Protein AF-A0A955YDB9-F1 (afdb_monomer)

Radius of gyration: 18.72 Å; Cα contacts (8 Å, |Δi|>4): 387; chains: 1; bounding box: 47×46×45 Å

Solvent-accessible surface area (backbone atoms only — not comparable to full-atom values): 14576 Å² total; per-residue (Å²): 133,86,52,38,65,58,53,51,50,56,50,63,72,57,73,73,78,69,75,89,49,92,69,48,82,77,54,71,43,53,6,56,55,36,50,51,51,44,45,51,27,44,73,73,69,41,40,53,44,56,59,81,74,64,80,65,75,86,61,61,66,44,98,46,76,88,74,49,78,72,72,41,81,54,97,92,37,83,43,67,65,87,56,73,83,63,62,62,80,41,76,51,22,59,33,54,94,87,51,46,52,53,53,48,36,22,33,40,37,24,50,72,58,24,30,48,42,53,86,82,58,47,65,68,53,43,18,51,35,42,38,57,28,41,45,60,17,46,43,32,53,77,33,50,23,54,35,28,38,46,60,37,86,89,31,70,87,56,84,64,78,76,42,70,65,28,47,69,61,39,40,79,42,83,67,50,76,65,40,36,50,42,45,40,53,45,54,52,45,51,56,48,36,55,54,21,47,56,48,19,76,74,68,73,55,84,52,61,62,63,60,90,90,46,46,51,52,63,54,15,49,53,39,26,66,71,43,44,56,46,63,62,30,71,68,45,46,54,50,36,57,74,77,24,72,64,20,37,79,28,64,36,70,68,68,59,72,106

Foldseek 3Di:
DDALVNVLVVQQVPPDQPDDAPQQPQQQQWGSVLSVLSVVLSVVVEHEDALVPDPPPPPQLDPDPVPRFDQDDDPNDTDDPPLLSVPLQDCYFYDDPLFHSLQSSLRSQLNVLWFFFDAPDDLLNQLLRQLLSNLVSCCCQQFDGCFQQDDDPVPPPPDDGPDPVSSVVSDGHRGDPVNSVRSVLSVVQSVQALVQSVVCVVPVDRDGDARVPRDSNVSSSVNSVSNVSVSNDPVVVVVCCVPPVLGIPANDSVRSSD

Secondary structure (DSSP, 8-state):
---HHHHHHHHHH--SPPPP-TTS---TT--HHHHHHHHHHHHTT--EEETT--------SSS-TTT----EEETTEEE-STTTT--TT-SSEEE-TTS-HHHHHHHHHHHHH--B--TT--HHHHHHHHHHHHHHHHHHHHTGGGTTB---GGGSSS--TT-HHHHHH--B----HHHHHHHHHHHHHHHHHHHHHHHHHHHS------BTTB-HHHHHHHHHHHHHHHHHSHHHHHHHHHH-TTTBSSSSHHHHH-

Structure (mmCIF, N/CA/C/O backbone):
data_AF-A0A955YDB9-F1
#
_entry.id   AF-A0A955YDB9-F1
#
loop_
_atom_site.group_PDB
_atom_site.id
_atom_site.type_symbol
_atom_site.label_atom_id
_atom_site.label_alt_id
_atom_site.label_comp_id
_atom_site.label_asym_id
_atom_site.label_entity_id
_atom_site.label_seq_id
_atom_site.pdbx_PDB_ins_code
_atom_site.Cartn_x
_atom_site.Cartn_y
_atom_site.Cartn_z
_atom_site.occupancy
_atom_site.B_iso_or_equiv
_atom_site.auth_seq_id
_atom_site.auth_comp_id
_atom_site.auth_asym_id
_atom_site.auth_atom_id
_atom_site.pdbx_PDB_model_num
ATOM 1 N N . MET A 1 1 ? 7.011 -21.302 -3.247 1.00 60.41 1 MET A N 1
ATOM 2 C CA . MET A 1 1 ? 7.646 -19.985 -3.459 1.00 60.41 1 MET A CA 1
ATOM 3 C C . MET A 1 1 ? 7.927 -19.823 -4.940 1.00 60.41 1 MET A C 1
ATOM 5 O O . MET A 1 1 ? 8.399 -20.774 -5.556 1.00 60.41 1 MET A O 1
ATOM 9 N N . LEU A 1 2 ? 7.573 -18.674 -5.515 1.00 72.56 2 LEU A N 1
ATOM 10 C CA . LEU A 1 2 ? 7.917 -18.330 -6.898 1.00 72.56 2 LEU A CA 1
ATOM 11 C C . LEU A 1 2 ? 9.423 -18.037 -6.968 1.00 72.56 2 LEU A C 1
ATOM 13 O O . LEU A 1 2 ? 9.952 -17.417 -6.048 1.00 72.56 2 LEU A O 1
ATOM 17 N N . SER A 1 3 ? 10.126 -18.487 -8.012 1.00 85.31 3 SER A N 1
ATOM 18 C CA . SER A 1 3 ? 11.533 -18.109 -8.174 1.00 85.31 3 SER A CA 1
ATOM 19 C C . SER A 1 3 ? 11.618 -16.696 -8.766 1.00 85.31 3 SER A C 1
ATOM 21 O O . SER A 1 3 ? 10.804 -16.356 -9.627 1.00 85.31 3 SER A O 1
ATOM 23 N N . PRO A 1 4 ? 12.595 -15.862 -8.363 1.00 81.12 4 PRO A N 1
ATOM 24 C CA . PRO A 1 4 ? 12.753 -14.525 -8.939 1.00 81.12 4 PRO A CA 1
ATOM 25 C C . PRO A 1 4 ? 12.858 -14.557 -10.469 1.00 81.12 4 PRO A C 1
ATOM 27 O O . PRO A 1 4 ? 12.176 -13.800 -11.156 1.00 81.12 4 PRO A O 1
ATOM 30 N N . ALA A 1 5 ? 13.612 -15.522 -11.004 1.00 78.38 5 ALA A N 1
ATOM 31 C CA . ALA A 1 5 ? 13.746 -15.739 -12.440 1.00 78.38 5 ALA A CA 1
ATOM 32 C C . ALA A 1 5 ? 12.410 -16.089 -13.124 1.00 78.38 5 ALA A C 1
ATOM 34 O O . ALA A 1 5 ? 12.141 -15.585 -14.211 1.00 78.38 5 ALA A O 1
ATOM 35 N N . SER A 1 6 ? 11.538 -16.901 -12.504 1.00 82.31 6 SER A N 1
ATOM 36 C CA . SER A 1 6 ? 10.236 -17.231 -13.105 1.00 82.31 6 SER A CA 1
ATOM 37 C C . SER A 1 6 ? 9.274 -16.046 -13.088 1.00 82.31 6 SER A C 1
ATOM 39 O O . SER A 1 6 ? 8.518 -15.856 -14.042 1.00 82.31 6 SER A O 1
ATOM 41 N N . VAL A 1 7 ? 9.326 -15.217 -12.039 1.00 80.19 7 VAL A N 1
ATOM 42 C CA . VAL A 1 7 ? 8.574 -13.959 -11.976 1.00 80.19 7 VAL A CA 1
ATOM 43 C C . VAL A 1 7 ? 9.052 -13.026 -13.081 1.00 80.19 7 VAL A C 1
ATOM 45 O O . VAL A 1 7 ? 8.241 -12.591 -13.891 1.00 80.19 7 VAL A O 1
ATOM 48 N N . VAL A 1 8 ? 10.359 -12.780 -13.187 1.00 80.62 8 VAL A N 1
ATOM 49 C CA . VAL A 1 8 ? 10.935 -11.926 -14.235 1.00 80.62 8 VAL A CA 1
ATOM 50 C C . VAL A 1 8 ? 10.600 -12.442 -15.637 1.00 80.62 8 VAL A C 1
ATOM 52 O O . VAL A 1 8 ? 10.181 -11.662 -16.493 1.00 80.62 8 VAL A O 1
ATOM 55 N N . GLN A 1 9 ? 10.688 -13.753 -15.864 1.00 79.75 9 GLN A N 1
ATOM 56 C CA . GLN A 1 9 ? 10.326 -14.367 -17.141 1.00 79.75 9 GLN A CA 1
ATOM 57 C C . GLN A 1 9 ? 8.839 -14.169 -17.477 1.00 79.75 9 GLN A C 1
ATOM 59 O O . GLN A 1 9 ? 8.519 -13.806 -18.608 1.00 79.75 9 GLN A O 1
ATOM 64 N N . SER A 1 10 ? 7.942 -14.326 -16.498 1.00 81.56 10 SER A N 1
ATOM 65 C CA . SER A 1 10 ? 6.505 -14.039 -16.645 1.00 81.56 10 SER A CA 1
ATOM 66 C C . SER A 1 10 ? 6.228 -12.559 -16.940 1.00 81.56 10 SER A C 1
ATOM 68 O O . SER A 1 10 ? 5.316 -12.214 -17.699 1.00 81.56 10 SER A O 1
ATOM 70 N N . LEU A 1 11 ? 7.023 -11.653 -16.365 1.00 74.94 11 LEU A N 1
ATOM 71 C CA . LEU A 1 11 ? 6.935 -10.217 -16.636 1.00 74.94 11 LEU A CA 1
ATOM 72 C C . LEU A 1 11 ? 7.414 -9.856 -18.041 1.00 74.94 11 LEU A C 1
ATOM 74 O O . LEU A 1 11 ? 6.805 -9.001 -18.680 1.00 74.94 11 LEU A O 1
ATOM 78 N N . ALA A 1 12 ? 8.448 -10.537 -18.536 1.00 72.19 12 ALA A N 1
ATOM 79 C CA . ALA A 1 12 ? 8.983 -10.346 -19.878 1.00 72.19 12 ALA A CA 1
ATOM 80 C C . ALA A 1 12 ? 8.073 -10.921 -20.981 1.00 72.19 12 ALA A C 1
ATOM 82 O O . ALA A 1 12 ? 7.990 -10.341 -22.064 1.00 72.19 12 ALA A O 1
ATOM 83 N N . SER A 1 13 ? 7.388 -12.042 -20.725 1.00 66.81 13 SER A N 1
ATOM 84 C CA . SER A 1 13 ? 6.539 -12.718 -21.719 1.00 66.81 13 SER A CA 1
ATOM 85 C C . SER A 1 13 ? 5.199 -12.026 -21.976 1.00 66.81 13 SER A C 1
ATOM 87 O O . SER A 1 13 ? 4.647 -12.154 -23.064 1.00 66.81 13 SER A O 1
ATOM 89 N N . ASP A 1 14 ? 4.678 -11.282 -21.000 1.00 63.19 14 ASP A N 1
ATOM 90 C CA . ASP A 1 14 ? 3.391 -10.578 -21.100 1.00 63.19 14 ASP A CA 1
ATOM 91 C C . ASP A 1 14 ? 3.644 -9.082 -21.360 1.00 63.19 14 ASP A C 1
ATOM 93 O O . ASP A 1 14 ? 3.447 -8.208 -20.510 1.00 63.19 14 ASP A O 1
ATOM 97 N N . SER A 1 15 ? 4.171 -8.791 -22.548 1.00 54.81 15 SER A N 1
ATOM 98 C CA . SER A 1 15 ? 4.540 -7.436 -22.975 1.00 54.81 15 SER A CA 1
ATOM 99 C C . SER A 1 15 ? 3.362 -6.621 -23.514 1.00 54.81 15 SER A C 1
ATOM 101 O O . SER A 1 15 ? 3.522 -5.430 -23.791 1.00 54.81 15 SER A O 1
ATOM 103 N N . THR A 1 16 ? 2.174 -7.224 -23.643 1.00 59.50 16 THR A N 1
ATOM 104 C CA . THR A 1 16 ? 0.983 -6.516 -24.120 1.00 59.50 16 THR A CA 1
ATOM 105 C C . THR A 1 16 ? 0.441 -5.635 -22.995 1.00 59.50 16 THR A C 1
ATOM 107 O O . THR A 1 16 ? -0.009 -6.160 -21.974 1.00 59.50 16 THR A O 1
ATOM 110 N N . PRO A 1 17 ? 0.471 -4.296 -23.133 1.00 57.91 17 PRO A N 1
ATOM 111 C CA . PRO A 1 17 ? -0.126 -3.433 -22.133 1.00 57.91 17 PRO A CA 1
ATOM 112 C C . PRO A 1 17 ? -1.637 -3.699 -22.081 1.00 57.91 17 PRO A C 1
ATOM 114 O O . PRO A 1 17 ? -2.273 -3.798 -23.135 1.00 57.91 17 PRO A O 1
ATOM 117 N N . PRO A 1 18 ? -2.231 -3.799 -20.882 1.00 61.78 18 PRO A N 1
ATOM 118 C CA . PRO A 1 18 ? -3.675 -3.890 -20.764 1.00 61.78 18 PRO A CA 1
ATOM 119 C C . PRO A 1 18 ? -4.327 -2.656 -21.399 1.00 61.78 18 PRO A C 1
ATOM 121 O O . PRO A 1 18 ? -3.764 -1.554 -21.378 1.00 61.78 18 PRO A O 1
ATOM 124 N N . ALA A 1 19 ? -5.510 -2.850 -21.987 1.00 62.84 19 ALA A N 1
ATOM 125 C CA . ALA A 1 19 ? -6.265 -1.759 -22.587 1.00 62.84 19 ALA A CA 1
ATOM 126 C C . ALA A 1 19 ? -6.491 -0.633 -21.554 1.00 62.84 19 ALA A C 1
ATOM 128 O O . ALA A 1 19 ? -6.685 -0.930 -20.372 1.00 62.84 19 ALA A O 1
ATOM 129 N N . PRO A 1 20 ? -6.468 0.650 -21.971 1.00 62.34 20 PRO A N 1
ATOM 130 C CA . PRO A 1 20 ? -6.863 1.752 -21.100 1.00 62.34 20 PRO A CA 1
ATOM 131 C C . PRO A 1 20 ? -8.240 1.480 -20.502 1.00 62.34 20 PRO A C 1
ATOM 133 O O . PRO A 1 20 ? -9.177 1.177 -21.243 1.00 62.34 20 PRO A O 1
ATOM 136 N N . VAL A 1 21 ? -8.377 1.632 -19.188 1.00 59.91 21 VAL A N 1
ATOM 137 C CA . VAL A 1 21 ? -9.685 1.606 -18.531 1.00 59.91 21 VAL A CA 1
ATOM 138 C C . VAL A 1 21 ? -10.041 3.024 -18.108 1.00 59.91 21 VAL A C 1
ATOM 140 O O . VAL A 1 21 ? -9.219 3.744 -17.543 1.00 59.91 21 VAL A O 1
ATOM 143 N N . SER A 1 22 ? -11.263 3.446 -18.433 1.00 61.50 22 SER A N 1
ATOM 144 C CA . SER A 1 22 ? -11.760 4.787 -18.120 1.00 61.50 22 SER A CA 1
ATOM 145 C C . SER A 1 22 ? -11.670 5.077 -16.617 1.00 61.50 22 SER A C 1
ATOM 147 O O . SER A 1 22 ? -12.053 4.240 -15.805 1.00 61.50 22 SER A O 1
ATOM 149 N N . GLY A 1 23 ? -11.175 6.262 -16.246 1.00 60.53 23 GLY A N 1
ATOM 150 C CA . GLY A 1 23 ? -11.073 6.706 -14.848 1.00 60.53 23 GLY A CA 1
ATOM 151 C C . GLY A 1 23 ? -9.832 6.228 -14.083 1.00 60.53 23 GLY A C 1
ATOM 152 O O . GLY A 1 23 ? -9.620 6.661 -12.951 1.00 60.53 23 GLY A O 1
ATOM 153 N N . VAL A 1 24 ? -8.980 5.401 -14.695 1.00 63.56 24 VAL A N 1
ATOM 154 C CA . VAL A 1 24 ? -7.673 5.016 -14.146 1.00 63.56 24 VAL A CA 1
ATOM 155 C C . VAL A 1 24 ? -6.576 5.699 -14.966 1.00 63.56 24 VAL A C 1
ATOM 157 O O . VAL A 1 24 ? -6.544 5.517 -16.186 1.00 63.56 24 VAL A O 1
ATOM 160 N N . PRO A 1 25 ? -5.680 6.501 -14.350 1.00 62.88 25 PRO A N 1
ATOM 161 C CA . PRO A 1 25 ? -4.561 7.089 -15.074 1.00 62.88 25 PRO A CA 1
ATOM 162 C C . PRO A 1 25 ? -3.762 5.971 -15.731 1.00 62.88 25 PRO A C 1
ATOM 164 O O . PRO A 1 25 ? -3.355 5.033 -15.046 1.00 62.88 25 PRO A O 1
ATOM 167 N N . HIS A 1 26 ? -3.538 6.056 -17.044 1.00 62.69 26 HIS A N 1
ATOM 168 C CA . HIS A 1 26 ? -2.632 5.123 -17.705 1.00 62.69 26 HIS A CA 1
ATOM 169 C C . HIS A 1 26 ? -1.231 5.437 -17.193 1.00 62.69 26 HIS A C 1
ATOM 171 O O . HIS A 1 26 ? -0.749 6.551 -17.429 1.00 62.69 26 HIS A O 1
ATOM 177 N N . PRO A 1 27 ? -0.581 4.532 -16.444 1.00 64.56 27 PRO A N 1
ATOM 178 C CA . PRO A 1 27 ? 0.683 4.858 -15.825 1.00 64.56 27 PRO A CA 1
ATOM 179 C C . PRO A 1 27 ? 1.768 4.750 -16.905 1.00 64.56 27 PRO A C 1
ATOM 181 O O . PRO A 1 27 ? 2.433 3.730 -17.086 1.00 64.56 27 PRO A O 1
ATOM 184 N N . HIS A 1 28 ? 1.908 5.801 -17.708 1.00 63.38 28 HIS A N 1
ATOM 185 C CA . HIS A 1 28 ? 3.022 5.920 -18.635 1.00 63.38 28 HIS A CA 1
ATOM 186 C C . HIS A 1 28 ? 4.327 5.915 -17.826 1.00 63.38 28 HIS A C 1
ATOM 188 O O . HIS A 1 28 ? 4.402 6.482 -16.738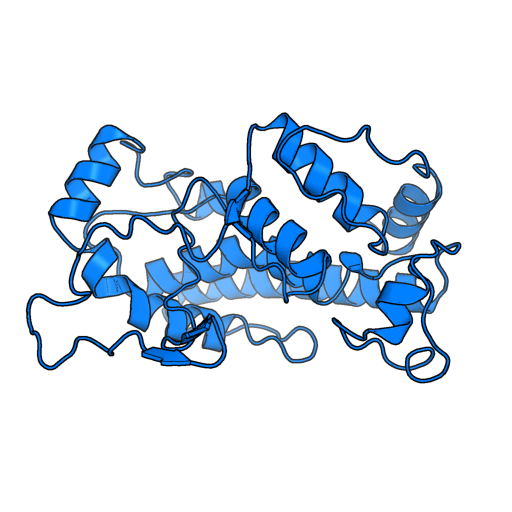 1.00 63.38 28 HIS A O 1
ATOM 194 N N . GLY A 1 29 ? 5.333 5.196 -18.323 1.00 69.25 29 GLY A N 1
ATOM 195 C CA . GLY A 1 29 ? 6.630 5.091 -17.656 1.00 69.25 29 GLY A CA 1
ATOM 196 C C . GLY A 1 29 ? 6.695 4.209 -16.408 1.00 69.25 29 GLY A C 1
ATOM 197 O O . GLY A 1 29 ? 7.696 4.269 -15.703 1.00 69.25 29 GLY A O 1
ATOM 198 N N . VAL A 1 30 ? 5.695 3.355 -16.156 1.00 77.56 30 VAL A N 1
ATOM 199 C CA . VAL A 1 30 ? 5.802 2.296 -15.132 1.00 77.56 30 VAL A CA 1
ATOM 200 C C . VAL A 1 30 ? 6.015 0.914 -15.745 1.00 77.56 30 VAL A C 1
ATOM 202 O O . VAL A 1 30 ? 5.644 0.666 -16.904 1.00 77.56 30 VAL A O 1
ATOM 205 N N . GLY A 1 31 ? 6.587 0.013 -14.943 1.00 79.75 31 GLY A N 1
ATOM 206 C CA . GLY A 1 31 ? 6.912 -1.353 -15.335 1.00 79.75 31 GLY A CA 1
ATOM 207 C C . GLY A 1 31 ? 5.687 -2.256 -15.526 1.00 79.75 31 GLY A C 1
ATOM 208 O O . GLY A 1 31 ? 4.566 -1.894 -15.149 1.00 79.75 31 GLY A O 1
ATOM 209 N N . PRO A 1 32 ? 5.875 -3.461 -16.096 1.00 81.69 32 PRO A N 1
ATOM 210 C CA . PRO A 1 32 ? 4.785 -4.383 -16.416 1.00 81.69 32 PRO A CA 1
ATOM 211 C C . PRO A 1 32 ? 3.908 -4.747 -15.212 1.00 81.69 32 PRO A C 1
ATOM 213 O O . PRO A 1 32 ? 2.688 -4.801 -15.351 1.00 81.69 32 PRO A O 1
ATOM 216 N N . VAL A 1 33 ? 4.497 -4.931 -14.023 1.00 85.50 33 VAL A N 1
ATOM 217 C CA . VAL A 1 33 ? 3.739 -5.245 -12.796 1.00 85.50 33 VAL A CA 1
ATOM 218 C C . VAL A 1 33 ? 2.761 -4.128 -12.464 1.00 85.50 33 VAL A C 1
ATOM 220 O O . VAL A 1 33 ? 1.575 -4.386 -12.297 1.00 85.50 33 VAL A O 1
ATOM 223 N N . ALA A 1 34 ? 3.233 -2.882 -12.428 1.00 86.06 34 ALA A N 1
ATOM 224 C CA . ALA A 1 34 ? 2.392 -1.741 -12.092 1.00 86.06 34 ALA A CA 1
ATOM 225 C C . ALA A 1 34 ? 1.246 -1.554 -13.104 1.00 86.06 34 ALA A C 1
ATOM 227 O O . ALA A 1 34 ? 0.118 -1.260 -12.710 1.00 86.06 34 ALA A O 1
ATOM 228 N N . ARG A 1 35 ? 1.488 -1.815 -14.396 1.00 84.12 35 ARG A N 1
ATOM 229 C CA . ARG A 1 35 ? 0.425 -1.810 -15.418 1.00 84.12 35 ARG A CA 1
ATOM 230 C C . ARG A 1 35 ? -0.609 -2.912 -15.189 1.00 84.12 35 ARG A C 1
ATOM 232 O O . ARG A 1 35 ? -1.803 -2.644 -15.299 1.00 84.12 35 ARG A O 1
ATOM 239 N N . ARG A 1 36 ? -0.176 -4.134 -14.857 1.00 84.75 36 ARG A N 1
ATOM 240 C CA . ARG A 1 36 ? -1.092 -5.244 -14.538 1.00 84.75 36 ARG A CA 1
ATOM 241 C C . ARG A 1 36 ? -1.910 -4.950 -13.287 1.00 84.75 36 ARG A C 1
ATOM 243 O O . ARG A 1 36 ? -3.115 -5.169 -13.308 1.00 84.75 36 ARG A O 1
ATOM 250 N N . THR A 1 37 ? -1.292 -4.401 -12.244 1.00 86.38 37 THR A N 1
ATOM 251 C CA . THR A 1 37 ? -2.001 -3.982 -11.029 1.00 86.38 37 THR A CA 1
ATOM 252 C C . THR A 1 37 ? -3.047 -2.914 -11.339 1.00 86.38 37 THR A C 1
ATOM 254 O O . THR A 1 37 ? -4.186 -3.042 -10.902 1.00 86.38 37 THR A O 1
ATOM 257 N N . ALA A 1 38 ? -2.706 -1.900 -12.139 1.00 85.06 38 ALA A N 1
ATOM 258 C CA . ALA A 1 38 ? -3.666 -0.875 -12.546 1.00 85.06 38 ALA A CA 1
ATOM 259 C C . ALA A 1 38 ? -4.851 -1.473 -13.323 1.00 85.06 38 ALA A C 1
ATOM 261 O O . ALA A 1 38 ? -5.997 -1.116 -13.066 1.00 85.06 38 ALA A O 1
ATOM 262 N N . ALA A 1 39 ? -4.598 -2.420 -14.229 1.00 83.06 39 ALA A N 1
ATOM 263 C CA . ALA A 1 39 ? -5.656 -3.093 -14.977 1.00 83.06 39 ALA A CA 1
ATOM 264 C C . ALA A 1 39 ? -6.524 -4.012 -14.113 1.00 83.06 39 ALA A C 1
ATOM 266 O O . ALA A 1 39 ? -7.734 -4.067 -14.316 1.00 83.06 39 ALA A O 1
ATOM 267 N N . LEU A 1 40 ? -5.923 -4.707 -13.146 1.00 85.62 40 LEU A N 1
ATOM 268 C CA . LEU A 1 40 ? -6.647 -5.505 -12.164 1.00 85.62 40 LEU A CA 1
ATOM 269 C C . LEU A 1 40 ? -7.565 -4.614 -11.319 1.00 85.62 40 LEU A C 1
ATOM 271 O O . LEU A 1 40 ? -8.757 -4.882 -11.236 1.00 85.62 40 LEU A O 1
ATOM 275 N N . ALA A 1 41 ? -7.033 -3.511 -10.786 1.00 84.50 41 ALA A N 1
ATOM 276 C CA . ALA A 1 41 ? -7.814 -2.533 -10.035 1.00 84.50 41 ALA A CA 1
ATOM 277 C C . ALA A 1 41 ? -8.987 -1.992 -10.857 1.00 84.50 41 ALA A C 1
ATOM 279 O O . ALA A 1 41 ? -10.117 -1.938 -10.381 1.00 84.50 41 ALA A O 1
ATOM 280 N N . ALA A 1 42 ? -8.734 -1.660 -12.119 1.00 82.88 42 ALA A N 1
ATOM 281 C CA . ALA A 1 42 ? -9.762 -1.141 -12.999 1.00 82.88 42 ALA A CA 1
ATOM 282 C C . ALA A 1 42 ? -10.841 -2.184 -13.348 1.00 82.88 42 ALA A C 1
ATOM 284 O O . ALA A 1 42 ? -12.020 -1.845 -13.431 1.00 82.88 42 ALA A O 1
ATOM 285 N N . ARG A 1 43 ? -10.458 -3.457 -13.521 1.00 83.62 43 ARG A N 1
ATOM 286 C CA . ARG A 1 43 ? -11.399 -4.572 -13.720 1.00 83.62 43 ARG A CA 1
ATOM 287 C C . ARG A 1 43 ? -12.314 -4.759 -12.512 1.00 83.62 43 ARG A C 1
ATOM 289 O O . ARG A 1 43 ? -13.493 -5.048 -12.691 1.00 83.62 43 ARG A O 1
ATOM 296 N N . ASP A 1 44 ? -11.780 -4.548 -11.316 1.00 81.31 44 ASP A N 1
ATOM 297 C CA . ASP A 1 44 ? -12.519 -4.658 -10.059 1.00 81.31 44 ASP A CA 1
ATOM 298 C C . ASP A 1 44 ? -13.307 -3.365 -9.737 1.00 81.31 44 ASP A C 1
ATOM 300 O O . ASP A 1 44 ? -13.880 -3.221 -8.660 1.00 81.31 44 ASP A O 1
ATOM 304 N N . GLY A 1 45 ? -13.377 -2.422 -10.688 1.00 80.50 45 GLY A N 1
ATOM 305 C CA . GLY A 1 45 ? -14.161 -1.191 -10.579 1.00 80.50 45 GLY A CA 1
ATOM 306 C C . GLY A 1 45 ? -13.537 -0.122 -9.681 1.00 80.50 45 GLY A C 1
ATOM 307 O O . GLY A 1 45 ? -14.210 0.853 -9.346 1.00 80.50 45 GLY A O 1
ATOM 308 N N . LEU A 1 46 ? -12.267 -0.277 -9.294 1.00 83.38 46 LEU A N 1
ATOM 309 C CA . LEU A 1 46 ? -11.546 0.715 -8.505 1.00 83.38 46 LEU A CA 1
ATOM 310 C C . LEU A 1 46 ? -11.151 1.904 -9.382 1.00 83.38 46 LEU A C 1
ATOM 312 O O . LEU A 1 46 ? -10.713 1.759 -10.524 1.00 83.38 46 LEU A O 1
ATOM 316 N N . PHE A 1 47 ? -11.262 3.097 -8.812 1.00 83.19 47 PHE A N 1
ATOM 317 C CA . PHE A 1 47 ? -10.915 4.346 -9.476 1.00 83.19 47 PHE A CA 1
ATOM 318 C C . PHE A 1 47 ? -10.272 5.319 -8.492 1.00 83.19 47 PHE A C 1
ATOM 320 O O . PHE A 1 47 ? -10.299 5.126 -7.269 1.00 83.19 47 PHE A O 1
ATOM 327 N N . LEU A 1 48 ? -9.685 6.380 -9.043 1.00 83.31 48 LEU A N 1
ATOM 328 C CA . LEU A 1 48 ? -9.108 7.458 -8.258 1.00 83.31 48 LEU A CA 1
ATOM 329 C C . LEU A 1 48 ? -10.005 8.693 -8.298 1.00 83.31 48 LEU A C 1
ATOM 331 O O . LEU A 1 48 ? -10.494 9.084 -9.357 1.00 83.31 48 LEU A O 1
ATOM 335 N N . HIS A 1 49 ? -10.174 9.345 -7.153 1.00 80.81 49 HIS A N 1
ATOM 336 C CA . HIS A 1 49 ? -10.704 10.705 -7.088 1.00 80.81 49 HIS A CA 1
ATOM 337 C C . HIS A 1 49 ? -9.545 11.689 -6.952 1.00 80.81 49 HIS A C 1
ATOM 339 O O . HIS A 1 49 ? -8.519 11.369 -6.354 1.00 80.81 49 HIS A O 1
ATOM 345 N N . HIS A 1 50 ? -9.691 12.904 -7.475 1.00 81.62 50 HIS A N 1
ATOM 346 C CA . HIS A 1 50 ? -8.671 13.932 -7.286 1.00 81.62 50 HIS A CA 1
ATOM 347 C C . HIS A 1 50 ? -8.486 14.218 -5.792 1.00 81.62 50 HIS A C 1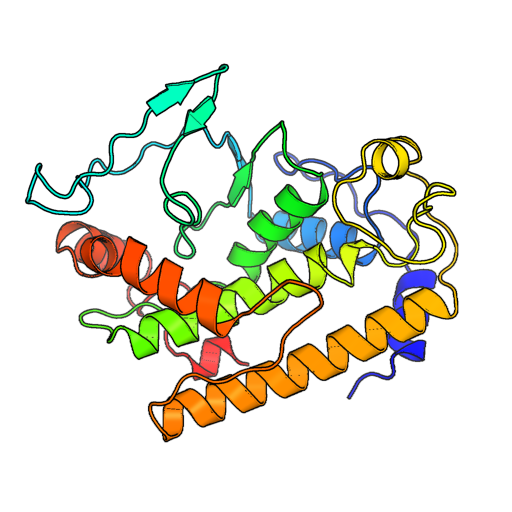
ATOM 349 O O . HIS A 1 50 ? -9.467 14.458 -5.082 1.00 81.62 50 HIS A O 1
ATOM 355 N N . ARG A 1 51 ? -7.237 14.226 -5.311 1.00 76.69 51 ARG A N 1
ATOM 356 C CA . ARG A 1 51 ? -6.914 14.308 -3.878 1.00 76.69 51 ARG A CA 1
ATOM 357 C C . ARG A 1 51 ? -7.401 15.581 -3.193 1.00 76.69 51 ARG A C 1
ATOM 359 O O . ARG A 1 51 ? -7.277 15.686 -1.986 1.00 76.69 51 ARG A O 1
ATOM 366 N N . GLU A 1 52 ? -7.866 16.578 -3.927 1.00 72.81 52 GLU A N 1
ATOM 367 C CA . GLU A 1 52 ? -8.405 17.826 -3.364 1.00 72.81 52 GLU A CA 1
ATOM 368 C C . GLU A 1 52 ? -9.933 17.820 -3.302 1.00 72.81 52 GLU A C 1
ATOM 370 O O . GLU A 1 52 ? -10.519 18.530 -2.497 1.00 72.81 52 GLU A O 1
ATOM 375 N N . HIS A 1 53 ? -10.591 16.953 -4.075 1.00 68.31 53 HIS A N 1
ATOM 376 C CA . HIS A 1 53 ? -12.046 16.785 -4.078 1.00 68.31 53 HIS A CA 1
ATOM 377 C C . HIS A 1 53 ? -12.512 15.809 -2.993 1.00 68.31 53 HIS A C 1
ATOM 379 O O . HIS A 1 53 ? -13.471 15.055 -3.168 1.00 68.31 53 HIS A O 1
ATOM 385 N N . ARG A 1 54 ? -11.821 15.806 -1.852 1.00 63.03 54 ARG A N 1
ATOM 386 C CA . ARG A 1 54 ? -12.227 15.000 -0.708 1.00 63.03 54 ARG A CA 1
ATOM 387 C C . ARG A 1 54 ? -13.464 15.662 -0.122 1.00 63.03 54 ARG A C 1
ATOM 389 O O . ARG A 1 54 ? -13.374 16.735 0.467 1.00 63.03 54 ARG A O 1
ATOM 396 N N . VAL A 1 55 ? -14.608 14.997 -0.220 1.00 51.56 55 VAL A N 1
ATOM 397 C CA . VAL A 1 55 ? -15.622 15.175 0.817 1.00 51.56 55 VAL A CA 1
ATOM 398 C C . VAL A 1 55 ? -15.105 14.370 1.995 1.00 51.56 55 VAL A C 1
ATOM 400 O O . VAL A 1 55 ? -15.418 13.192 2.159 1.00 51.56 55 VAL A O 1
ATOM 403 N N . GLU A 1 56 ? -14.211 14.977 2.772 1.00 53.25 56 GLU A N 1
ATOM 404 C CA . GLU A 1 56 ? -13.993 14.468 4.112 1.00 53.25 56 GLU A CA 1
ATOM 405 C C . GLU A 1 56 ? -15.356 14.592 4.785 1.00 53.25 56 GLU A C 1
ATOM 407 O O . GLU A 1 56 ? -15.940 15.677 4.836 1.00 53.25 56 GLU A O 1
ATOM 412 N N . LEU A 1 57 ? -15.921 13.468 5.242 1.00 41.97 57 LEU A N 1
ATOM 413 C CA . LEU A 1 57 ? -16.852 13.560 6.355 1.00 41.97 57 LEU A CA 1
ATOM 414 C C . LEU A 1 57 ? -16.116 14.445 7.351 1.00 41.97 57 LEU A C 1
ATOM 416 O O . LEU A 1 57 ? -15.039 14.044 7.790 1.00 41.97 57 LEU A O 1
ATOM 420 N N . HIS A 1 58 ? -16.627 15.658 7.581 1.00 39.62 58 HIS A N 1
ATOM 421 C CA . HIS A 1 58 ? -16.130 16.614 8.562 1.00 39.62 58 HIS A CA 1
ATOM 422 C C . HIS A 1 58 ? -16.302 15.970 9.946 1.00 39.62 58 HIS A C 1
ATOM 424 O O . HIS A 1 58 ? -17.138 16.347 10.754 1.00 39.62 58 HIS A O 1
ATOM 430 N N . ALA A 1 59 ? -15.555 14.908 10.197 1.00 40.59 59 ALA A N 1
ATOM 431 C CA . ALA A 1 59 ? -15.067 14.590 11.495 1.00 40.59 59 ALA A CA 1
ATOM 432 C C . ALA A 1 59 ? -13.856 15.503 11.587 1.00 40.59 59 ALA A C 1
ATOM 434 O O . ALA A 1 59 ? -12.790 15.198 11.055 1.00 40.59 59 ALA A O 1
ATOM 435 N N . SER A 1 60 ? -14.020 16.640 12.262 1.00 39.38 60 SER A N 1
ATOM 436 C CA . SER A 1 60 ? -12.950 17.052 13.162 1.00 39.38 60 SER A CA 1
ATOM 437 C C . SER A 1 60 ? -12.403 15.753 13.765 1.00 39.38 60 SER A C 1
ATOM 439 O O . SER A 1 60 ? -13.181 14.933 14.258 1.00 39.38 60 SER A O 1
ATOM 441 N N . PHE A 1 61 ? -11.121 15.449 13.556 1.00 43.75 61 PHE A N 1
ATOM 442 C CA . PHE A 1 61 ? -10.528 14.124 13.823 1.00 43.75 61 PHE A CA 1
ATOM 443 C C . PHE A 1 61 ? -10.498 13.761 15.328 1.00 43.75 61 PHE A C 1
ATOM 445 O O . PHE A 1 61 ? -9.740 12.909 15.777 1.00 43.75 61 PHE A O 1
ATOM 452 N N . THR A 1 62 ? -11.323 14.459 16.097 1.00 43.34 62 THR A N 1
ATOM 453 C CA . THR A 1 62 ? -11.380 14.665 17.524 1.00 43.34 62 THR A CA 1
ATOM 454 C C . THR A 1 62 ? -12.582 15.609 17.747 1.00 43.34 62 THR A C 1
ATOM 456 O O . THR A 1 62 ? -12.801 16.543 16.967 1.00 43.34 62 THR A O 1
ATOM 459 N N . ASP A 1 63 ? -13.412 15.344 18.759 1.00 4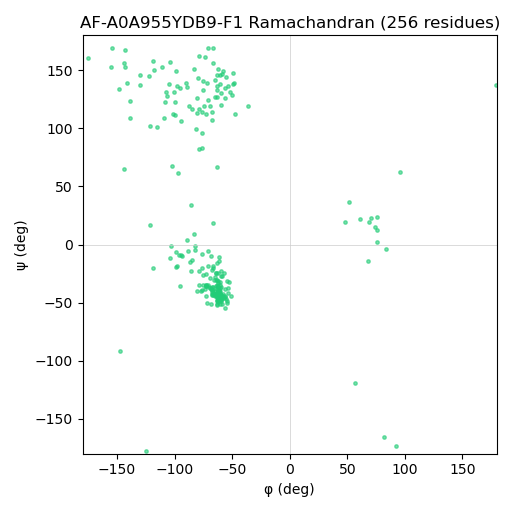7.38 63 ASP A N 1
ATOM 460 C CA . ASP A 1 63 ? -14.429 16.307 19.222 1.00 47.38 63 ASP A CA 1
ATOM 461 C C . ASP A 1 63 ? -13.768 17.498 19.954 1.00 47.38 63 ASP A C 1
ATOM 463 O O . ASP A 1 63 ? -14.446 18.460 20.315 1.00 47.38 63 ASP A O 1
ATOM 467 N N . ASP A 1 64 ? -12.444 17.443 20.163 1.00 47.97 64 ASP A N 1
ATOM 468 C CA . ASP A 1 64 ? -11.630 18.509 20.728 1.00 47.97 64 ASP A CA 1
ATOM 469 C C . ASP A 1 64 ? -11.007 19.375 19.610 1.00 47.97 64 ASP A C 1
ATOM 471 O O . ASP A 1 64 ? -10.053 18.963 18.938 1.00 47.97 64 ASP A O 1
ATOM 475 N N . PRO A 1 65 ? -11.499 20.607 19.394 1.00 49.22 65 PRO A N 1
ATOM 476 C CA . PRO A 1 65 ? -10.935 21.521 18.405 1.00 49.22 65 PRO A CA 1
ATOM 477 C C . PRO A 1 65 ? -9.468 21.906 18.673 1.00 49.22 65 PRO A C 1
ATOM 479 O O . PRO A 1 65 ? -8.829 22.432 17.764 1.00 49.22 65 PRO A O 1
ATOM 482 N N . ALA A 1 66 ? -8.911 21.644 19.864 1.00 48.81 66 ALA A N 1
ATOM 483 C CA . ALA A 1 66 ? -7.497 21.882 20.165 1.00 48.81 66 ALA A CA 1
ATOM 484 C C . ALA A 1 66 ? -6.547 20.828 19.561 1.00 48.81 66 ALA A C 1
ATOM 486 O O . ALA A 1 66 ? -5.358 21.097 19.394 1.00 48.81 66 ALA A O 1
ATOM 487 N N . GLU A 1 67 ? -7.059 19.644 19.217 1.00 47.09 67 GLU A N 1
ATOM 488 C CA . GLU A 1 67 ? -6.292 18.546 18.612 1.00 47.09 67 GLU A CA 1
ATOM 489 C C . GLU A 1 67 ? -6.462 18.474 17.082 1.00 47.09 67 GLU A C 1
ATOM 491 O O . GLU A 1 67 ? -5.795 17.686 16.405 1.00 47.09 67 GLU A O 1
ATOM 496 N N . ALA A 1 68 ? -7.348 19.297 16.513 1.00 53.25 68 ALA A N 1
ATOM 497 C CA . ALA A 1 68 ? -7.526 19.395 15.073 1.00 53.25 68 ALA A CA 1
ATOM 498 C C . ALA A 1 68 ? -6.271 20.015 14.440 1.00 53.25 68 ALA A C 1
ATOM 500 O O . ALA A 1 68 ? -6.023 21.214 14.564 1.00 53.25 68 ALA A O 1
ATOM 501 N N . VAL A 1 69 ? -5.475 19.204 13.739 1.00 54.66 69 VAL A N 1
ATOM 502 C CA . VAL A 1 69 ? -4.355 19.730 12.953 1.00 54.66 69 VAL A CA 1
ATOM 503 C C . VAL A 1 69 ? -4.934 20.506 11.767 1.00 54.66 69 VAL A C 1
ATOM 505 O O . VAL A 1 69 ? -5.662 19.910 10.966 1.00 54.66 69 VAL A O 1
ATOM 508 N N . PRO A 1 70 ? -4.660 21.817 11.647 1.00 57.44 70 PRO A N 1
ATOM 509 C CA . PRO A 1 70 ? -5.213 22.615 10.568 1.00 57.44 70 PRO A CA 1
ATOM 510 C C . PRO A 1 70 ? -4.699 22.099 9.226 1.00 57.44 70 PRO A C 1
ATOM 512 O O . PRO A 1 70 ? -3.507 21.854 9.038 1.00 57.44 70 PRO A O 1
ATOM 515 N N . LEU A 1 71 ? -5.629 21.931 8.291 1.00 63.66 71 LEU A N 1
ATOM 516 C CA . LEU A 1 71 ? -5.306 21.703 6.896 1.00 63.66 71 LEU A CA 1
ATOM 517 C C . LEU A 1 71 ? -4.982 23.064 6.276 1.00 63.66 71 LEU A C 1
ATOM 519 O O . LEU A 1 71 ? -5.851 23.933 6.194 1.00 63.66 71 LEU A O 1
ATOM 523 N N . GLU A 1 72 ? -3.733 23.271 5.879 1.00 66.50 72 GLU A N 1
ATOM 524 C CA . GLU A 1 72 ? -3.274 24.553 5.342 1.00 66.50 72 GLU A CA 1
ATOM 525 C C . GLU A 1 72 ? -3.213 24.499 3.819 1.00 66.50 72 GLU A C 1
ATOM 527 O O . GLU A 1 72 ? -2.636 23.581 3.246 1.00 66.50 72 GLU A O 1
ATOM 532 N N . TRP A 1 73 ? -3.786 25.490 3.138 1.00 69.81 73 TRP A N 1
ATOM 533 C CA . TRP A 1 73 ? -3.575 25.642 1.701 1.00 69.81 73 TRP A CA 1
ATOM 534 C C . TRP A 1 73 ? -2.285 26.421 1.448 1.00 69.81 73 TRP A C 1
ATOM 536 O O . TRP A 1 73 ? -2.199 27.599 1.788 1.00 69.81 73 TRP A O 1
ATOM 546 N N . ALA A 1 74 ? -1.305 25.784 0.812 1.00 70.56 74 ALA A N 1
ATOM 547 C CA . ALA A 1 74 ? -0.059 26.417 0.389 1.00 70.5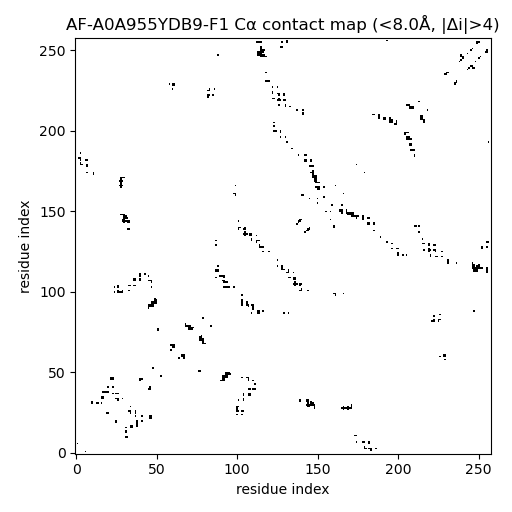6 74 ALA A CA 1
ATOM 548 C C . ALA A 1 74 ? 0.370 25.884 -0.983 1.00 70.56 74 ALA A C 1
ATOM 550 O O . ALA A 1 74 ? 0.231 24.694 -1.263 1.00 70.56 74 ALA A O 1
ATOM 551 N N . ASP A 1 75 ? 0.856 26.771 -1.855 1.00 70.12 75 ASP A N 1
ATOM 552 C CA . ASP A 1 75 ? 1.332 26.443 -3.209 1.00 70.12 75 ASP A CA 1
ATOM 553 C C . ASP A 1 75 ? 0.340 25.618 -4.050 1.00 70.12 75 ASP A C 1
ATOM 555 O O . ASP A 1 75 ? 0.716 24.723 -4.808 1.00 70.12 75 ASP A O 1
ATOM 559 N N . GLY A 1 76 ? -0.958 25.909 -3.897 1.00 60.19 76 GLY A N 1
ATOM 560 C CA . GLY A 1 76 ? -2.029 25.188 -4.587 1.00 60.19 76 GLY A CA 1
ATOM 561 C C . GLY A 1 76 ? -2.231 23.758 -4.086 1.00 60.19 76 GLY A C 1
ATOM 562 O O . GLY A 1 76 ? -2.729 22.927 -4.831 1.00 60.19 76 GLY A O 1
ATOM 563 N N . ARG A 1 77 ? -1.820 23.448 -2.850 1.00 59.47 77 ARG A N 1
ATOM 564 C CA . ARG A 1 77 ? -1.962 22.129 -2.227 1.00 59.47 77 ARG A CA 1
ATOM 565 C C . ARG A 1 77 ? -2.585 22.265 -0.848 1.00 59.47 77 ARG A C 1
ATOM 567 O O . ARG A 1 77 ? -2.260 23.186 -0.108 1.00 59.47 77 ARG A O 1
ATOM 574 N N . LEU A 1 78 ? -3.391 21.279 -0.476 1.00 65.38 78 LEU A N 1
ATOM 575 C CA . LEU A 1 78 ? -3.763 21.050 0.914 1.00 65.38 78 LEU A CA 1
ATOM 576 C C . LEU A 1 78 ? -2.608 20.336 1.631 1.00 65.38 78 LEU A C 1
ATOM 578 O O . LEU A 1 78 ? -2.238 19.221 1.245 1.00 65.38 78 LEU A O 1
ATOM 582 N N . LEU A 1 79 ? -2.022 20.998 2.623 1.00 64.81 79 LEU A N 1
ATOM 583 C CA . LEU A 1 79 ? -1.026 20.471 3.544 1.00 64.81 79 LEU A CA 1
ATOM 584 C C . LEU A 1 79 ? -1.731 19.877 4.763 1.00 64.81 79 LEU A C 1
ATOM 586 O O . LEU A 1 79 ? -2.684 20.449 5.288 1.00 64.81 79 LEU A O 1
ATOM 590 N N . GLY A 1 80 ? -1.237 18.735 5.225 1.00 63.91 80 GLY A N 1
ATOM 591 C CA . GLY A 1 80 ? -1.728 18.055 6.413 1.00 63.91 80 GLY A CA 1
ATOM 592 C C . GLY A 1 80 ? -0.631 17.194 7.033 1.00 63.91 80 GLY A C 1
ATOM 593 O O . GLY A 1 80 ? 0.430 17.003 6.424 1.00 63.91 80 GLY A O 1
ATOM 594 N N . PRO A 1 81 ? -0.853 16.678 8.250 1.00 63.44 81 PRO A N 1
ATOM 595 C CA . PRO A 1 81 ? 0.125 15.829 8.902 1.00 63.44 81 PRO A CA 1
ATOM 596 C C . PRO A 1 81 ? 0.356 14.541 8.091 1.00 63.44 81 PRO A C 1
ATOM 598 O O . PRO A 1 81 ? -0.555 14.069 7.397 1.00 63.44 81 PRO A O 1
ATOM 601 N N . PRO A 1 82 ? 1.560 13.943 8.176 1.00 63.47 82 PRO A N 1
ATOM 602 C CA . PRO A 1 82 ? 1.853 12.671 7.528 1.00 63.47 82 PRO A CA 1
ATOM 603 C C . PRO A 1 82 ? 0.763 11.629 7.806 1.00 63.47 82 PRO A C 1
ATOM 605 O O . PRO A 1 82 ? 0.242 11.532 8.918 1.00 63.47 82 PRO A O 1
ATOM 608 N N . HIS A 1 83 ? 0.412 10.856 6.780 1.00 69.94 83 HIS A N 1
ATOM 609 C CA . HIS A 1 83 ? -0.646 9.842 6.791 1.00 69.94 83 HIS A CA 1
ATOM 610 C C . HIS A 1 83 ? -2.088 10.343 6.917 1.00 69.94 83 HIS A C 1
ATOM 612 O O . HIS A 1 83 ? -2.971 9.572 6.572 1.00 69.94 83 HIS A O 1
ATOM 618 N N . ALA A 1 84 ? -2.381 11.594 7.294 1.00 67.50 84 ALA A N 1
ATOM 619 C CA . ALA A 1 84 ? -3.773 12.072 7.429 1.00 67.50 84 ALA A CA 1
ATOM 620 C C . ALA A 1 84 ? -4.606 11.918 6.147 1.00 67.50 84 ALA A C 1
ATOM 622 O O . ALA A 1 84 ? -5.831 11.822 6.162 1.00 67.50 84 ALA A O 1
ATOM 623 N N . HIS A 1 85 ? -3.913 11.876 5.017 1.00 68.56 85 HIS A N 1
ATOM 624 C CA . HIS A 1 85 ? -4.489 11.737 3.696 1.00 68.56 85 HIS A CA 1
ATOM 625 C C . HIS A 1 85 ? -4.578 10.289 3.196 1.00 68.56 85 HIS A C 1
ATOM 627 O O . HIS A 1 85 ? -5.221 10.067 2.169 1.00 68.56 85 HIS A O 1
ATOM 633 N N . GLU A 1 86 ? -3.956 9.336 3.892 1.00 73.94 86 GLU A N 1
ATOM 634 C CA . GLU A 1 86 ? -3.796 7.930 3.502 1.00 73.94 86 GLU A CA 1
ATOM 635 C C . GLU A 1 86 ? -4.874 7.053 4.149 1.00 73.94 86 GLU A C 1
ATOM 637 O O . GLU A 1 86 ? -4.602 6.160 4.944 1.00 73.94 86 GLU A O 1
ATOM 642 N N . ALA A 1 87 ? -6.131 7.317 3.829 1.00 77.31 87 ALA A N 1
ATOM 643 C CA . ALA A 1 87 ? -7.260 6.599 4.406 1.00 77.31 87 ALA A CA 1
ATOM 644 C C . ALA A 1 87 ? -7.414 5.195 3.783 1.00 77.31 87 ALA A C 1
ATOM 646 O O . ALA A 1 87 ? -7.994 5.040 2.708 1.00 77.31 87 ALA A O 1
ATOM 647 N N . LEU A 1 88 ? -6.855 4.182 4.453 1.00 80.69 88 LEU A N 1
ATOM 648 C CA . LEU A 1 88 ? -6.800 2.790 3.981 1.00 80.69 88 LEU A CA 1
ATOM 649 C C . LEU A 1 88 ? -8.169 2.123 3.828 1.00 80.69 88 LEU A C 1
ATOM 651 O O . LEU A 1 88 ? -8.313 1.184 3.059 1.00 80.69 88 LEU A O 1
ATOM 655 N N . GLU A 1 89 ? -9.170 2.601 4.554 1.00 76.88 89 GLU A N 1
ATOM 656 C CA . GLU A 1 89 ? -10.534 2.080 4.509 1.00 76.88 89 GLU A CA 1
ATOM 657 C C . GLU A 1 89 ? -11.365 2.623 3.339 1.00 76.88 89 GLU A C 1
ATOM 659 O O . GLU A 1 89 ? -12.543 2.292 3.209 1.00 76.88 89 GLU A O 1
ATOM 664 N N . ARG A 1 90 ? -10.797 3.513 2.514 1.00 76.69 90 ARG A N 1
ATOM 665 C CA . ARG A 1 90 ? -11.502 4.054 1.353 1.00 76.69 90 ARG A CA 1
ATOM 666 C C . ARG A 1 90 ? -11.567 3.013 0.240 1.00 76.69 90 ARG A C 1
ATOM 668 O O . ARG A 1 90 ? -10.552 2.494 -0.205 1.00 76.69 90 ARG A O 1
ATOM 675 N N . LEU A 1 91 ? -12.766 2.860 -0.313 1.00 70.38 91 LEU A N 1
ATOM 676 C CA . LEU A 1 91 ? -13.037 2.095 -1.536 1.00 70.38 91 LEU A CA 1
ATOM 677 C C . LEU A 1 91 ? -12.455 2.725 -2.812 1.00 70.38 91 LEU A C 1
ATOM 679 O O . LEU A 1 91 ? -12.484 2.121 -3.879 1.00 70.38 91 LEU A O 1
ATOM 683 N N . THR A 1 92 ? -11.962 3.958 -2.718 1.00 76.00 92 THR A N 1
ATOM 684 C CA . THR A 1 92 ? -11.414 4.725 -3.840 1.00 76.00 92 THR A CA 1
ATOM 685 C C . THR A 1 92 ? -10.053 5.278 -3.453 1.00 76.00 92 THR A C 1
ATOM 687 O O . THR A 1 92 ? -9.917 5.832 -2.356 1.00 76.00 92 THR A O 1
ATOM 690 N N . GLY A 1 93 ? -9.078 5.216 -4.355 1.00 78.06 93 GLY A N 1
ATOM 691 C CA . GLY A 1 93 ? -7.766 5.820 -4.117 1.00 78.06 93 GLY A CA 1
ATOM 692 C C . GLY A 1 93 ? -7.773 7.334 -4.346 1.00 78.06 93 GLY A C 1
ATOM 693 O O . GLY A 1 93 ? -8.672 7.873 -4.999 1.00 78.06 93 GLY A O 1
ATOM 694 N N . ALA A 1 94 ? -6.763 8.028 -3.821 1.00 81.12 94 ALA A N 1
ATOM 695 C CA . ALA A 1 94 ? -6.587 9.465 -4.033 1.00 81.12 94 ALA A CA 1
ATOM 696 C C . ALA A 1 94 ? -5.537 9.731 -5.126 1.00 81.12 94 ALA A C 1
ATOM 698 O O . ALA A 1 94 ? -4.390 9.318 -5.012 1.00 81.12 94 ALA A O 1
ATOM 699 N N . PHE A 1 95 ? -5.911 10.455 -6.178 1.00 83.62 95 PHE A N 1
ATOM 700 C CA . PHE A 1 95 ? -4.999 10.888 -7.235 1.00 83.62 95 PHE A CA 1
ATOM 701 C C . PHE A 1 95 ? -4.330 12.216 -6.872 1.00 83.62 95 PHE A C 1
ATOM 703 O O . PHE A 1 95 ? -5.012 13.233 -6.728 1.00 83.62 95 PHE A O 1
ATOM 710 N N . ASP A 1 96 ? -3.001 12.219 -6.770 1.00 80.88 96 ASP A N 1
ATOM 711 C CA . ASP A 1 96 ? -2.191 13.436 -6.705 1.00 80.88 96 ASP A CA 1
ATOM 712 C C . ASP A 1 96 ? -1.557 13.701 -8.083 1.00 80.88 96 ASP A C 1
ATOM 714 O O . ASP A 1 96 ? -0.681 12.933 -8.485 1.00 80.88 96 ASP A O 1
ATOM 718 N N . PRO A 1 97 ? -1.947 14.765 -8.813 1.00 75.75 97 PRO A N 1
ATOM 719 C CA . PRO A 1 97 ? -1.370 15.069 -10.125 1.00 75.75 97 PRO A CA 1
ATOM 720 C C . PRO A 1 97 ? 0.130 15.387 -10.078 1.00 75.75 97 PRO A C 1
ATOM 722 O O . PRO A 1 97 ? 0.782 15.387 -11.119 1.00 75.75 97 PRO A O 1
ATOM 725 N N . GLN A 1 98 ? 0.676 15.684 -8.896 1.00 75.88 98 GLN A N 1
ATOM 726 C CA . GLN A 1 98 ? 2.101 15.951 -8.703 1.00 75.88 98 GLN A CA 1
ATOM 727 C C . GLN A 1 98 ? 2.890 14.713 -8.267 1.00 75.88 98 GLN A C 1
ATOM 729 O O . GLN A 1 98 ? 4.118 14.775 -8.197 1.00 75.88 98 GLN A O 1
ATOM 734 N N . ALA A 1 99 ? 2.214 13.610 -7.939 1.00 78.44 99 ALA A N 1
ATOM 735 C CA . ALA A 1 99 ? 2.896 12.392 -7.541 1.00 78.44 99 ALA A CA 1
ATOM 736 C C . ALA A 1 99 ? 3.344 11.579 -8.768 1.00 78.44 99 ALA A C 1
ATOM 738 O O . ALA A 1 99 ? 2.681 11.606 -9.810 1.00 78.44 99 ALA A O 1
ATOM 739 N N . PRO A 1 100 ? 4.437 10.806 -8.638 1.00 78.31 100 PRO A N 1
ATOM 740 C CA . PRO A 1 100 ? 4.848 9.830 -9.640 1.00 78.31 100 PRO A CA 1
ATOM 741 C C . PRO A 1 100 ? 3.699 8.916 -10.071 1.00 78.31 100 PRO A C 1
ATOM 743 O O . PRO A 1 100 ? 2.871 8.523 -9.247 1.00 78.31 100 PRO A O 1
ATOM 746 N N . ALA A 1 101 ? 3.692 8.467 -11.329 1.00 79.69 101 ALA A N 1
ATOM 747 C CA . ALA A 1 101 ? 2.660 7.553 -11.839 1.00 79.69 101 ALA A CA 1
ATOM 748 C C . ALA A 1 101 ? 2.520 6.266 -10.995 1.00 79.69 101 ALA A C 1
ATOM 750 O O . ALA A 1 101 ? 1.422 5.733 -10.840 1.00 79.69 101 ALA A O 1
ATOM 751 N N . LEU A 1 102 ? 3.617 5.791 -10.391 1.00 84.00 102 LEU A N 1
ATOM 752 C CA . LEU A 1 102 ? 3.601 4.655 -9.464 1.00 84.00 102 LEU A CA 1
ATOM 753 C C . LEU A 1 102 ? 2.784 4.915 -8.194 1.00 84.00 102 LEU A C 1
ATOM 755 O O . LEU A 1 102 ? 2.192 3.972 -7.679 1.00 84.00 102 LEU A O 1
ATOM 759 N N . ALA A 1 103 ? 2.698 6.158 -7.716 1.00 84.88 103 ALA A N 1
ATOM 760 C CA . ALA A 1 103 ? 1.885 6.496 -6.552 1.00 84.88 103 ALA A CA 1
ATOM 761 C C . ALA A 1 103 ? 0.393 6.273 -6.838 1.00 84.88 103 ALA A C 1
ATOM 763 O O . ALA A 1 103 ? -0.312 5.707 -6.010 1.00 84.88 103 ALA A O 1
ATOM 764 N N . ALA A 1 104 ? -0.078 6.618 -8.041 1.00 84.75 104 ALA A N 1
ATOM 765 C CA . ALA A 1 104 ? -1.454 6.345 -8.462 1.00 84.75 104 ALA A CA 1
ATOM 766 C C . ALA A 1 104 ? -1.756 4.834 -8.500 1.00 84.75 104 ALA A C 1
ATOM 768 O O . ALA A 1 104 ? -2.819 4.395 -8.060 1.00 84.75 104 ALA A O 1
ATOM 769 N N . VAL A 1 105 ? -0.804 4.021 -8.973 1.00 87.44 105 VAL A N 1
ATOM 770 C CA . VAL A 1 105 ? -0.933 2.554 -8.953 1.00 87.44 105 VAL A CA 1
ATOM 771 C C . VAL A 1 105 ? -0.909 2.013 -7.520 1.00 87.44 105 VAL A C 1
ATOM 773 O O . VAL A 1 105 ? -1.705 1.136 -7.185 1.00 87.44 105 VAL A O 1
ATOM 776 N N . ALA A 1 106 ? -0.039 2.547 -6.661 1.00 87.81 106 ALA A N 1
ATOM 777 C CA . ALA A 1 106 ? 0.034 2.176 -5.253 1.00 87.81 106 ALA A CA 1
ATOM 778 C C . ALA A 1 106 ? -1.285 2.490 -4.523 1.00 87.81 106 ALA A C 1
ATOM 780 O O . ALA A 1 106 ? -1.793 1.647 -3.786 1.00 87.81 106 ALA A O 1
ATOM 781 N N . GLU A 1 107 ? -1.892 3.649 -4.782 1.00 86.38 107 GLU A N 1
ATOM 782 C CA . GLU A 1 107 ? -3.215 4.031 -4.267 1.00 86.38 107 GLU A CA 1
ATOM 783 C C . GLU A 1 107 ? -4.314 3.055 -4.707 1.00 86.38 107 GLU A C 1
ATOM 785 O O . GLU A 1 107 ? -5.064 2.565 -3.866 1.00 86.38 107 GLU A O 1
ATOM 790 N N . LEU A 1 108 ? -4.371 2.702 -5.996 1.00 85.94 108 LEU A N 1
ATOM 791 C CA . LEU A 1 108 ? -5.328 1.711 -6.508 1.00 85.94 108 LEU A CA 1
ATOM 792 C C . LEU A 1 108 ? -5.141 0.335 -5.865 1.00 85.94 108 LEU A C 1
ATOM 794 O O . LEU A 1 108 ? -6.113 -0.339 -5.532 1.00 85.94 108 LEU A O 1
ATOM 798 N N . SER A 1 109 ? -3.890 -0.077 -5.655 1.00 87.44 109 SER A N 1
ATOM 799 C CA . SER A 1 109 ? -3.586 -1.395 -5.098 1.00 87.44 109 SER A CA 1
ATOM 800 C C . SER A 1 109 ? -4.029 -1.573 -3.644 1.00 87.44 109 SER A C 1
ATOM 802 O O . SER A 1 109 ? -4.237 -2.704 -3.218 1.00 87.44 109 SER A O 1
ATOM 804 N N . ARG A 1 110 ? -4.254 -0.484 -2.894 1.00 86.25 110 ARG A N 1
ATOM 805 C CA . ARG A 1 110 ? -4.849 -0.571 -1.549 1.00 86.25 110 ARG A CA 1
ATOM 806 C C . ARG A 1 110 ? -6.257 -1.144 -1.603 1.00 86.25 110 ARG A C 1
ATOM 808 O O . ARG A 1 110 ? -6.587 -2.000 -0.794 1.00 86.25 110 ARG A O 1
ATOM 815 N N . GLY A 1 111 ? -7.058 -0.715 -2.581 1.00 80.62 111 GLY A N 1
ATOM 816 C CA . GLY A 1 111 ? -8.417 -1.227 -2.769 1.00 80.62 111 GLY A CA 1
ATOM 817 C C . GLY A 1 111 ? -8.449 -2.712 -3.142 1.00 80.62 111 GLY A C 1
ATOM 818 O O . GLY A 1 111 ? -9.402 -3.395 -2.790 1.00 80.62 111 GLY A O 1
ATOM 819 N N . LEU A 1 112 ? -7.393 -3.221 -3.793 1.00 84.06 112 LEU A N 1
ATOM 820 C CA . LEU A 1 112 ? -7.253 -4.645 -4.122 1.00 84.06 112 LEU A CA 1
ATOM 821 C C . LEU A 1 112 ? -6.942 -5.515 -2.901 1.00 84.06 112 LEU A C 1
ATOM 823 O O . LEU A 1 112 ? -7.390 -6.653 -2.840 1.00 84.06 112 LEU A O 1
ATOM 827 N N . VAL A 1 113 ? -6.162 -4.997 -1.948 1.00 85.31 113 VAL A N 1
ATOM 828 C CA . VAL A 1 113 ? -5.886 -5.702 -0.685 1.00 85.31 113 VAL A CA 1
ATOM 829 C C . VAL A 1 113 ? -7.086 -5.591 0.251 1.00 85.31 113 VAL A C 1
ATOM 831 O O . VAL A 1 113 ? -7.465 -6.547 0.918 1.00 85.31 113 VAL A O 1
ATOM 834 N N . GLY A 1 114 ? -7.705 -4.416 0.285 1.00 82.88 114 GLY A N 1
ATOM 835 C CA . GLY A 1 114 ? -8.781 -4.106 1.204 1.00 82.88 114 GLY A CA 1
ATOM 836 C C . GLY A 1 114 ? -8.271 -3.699 2.585 1.00 82.88 114 GLY A C 1
ATOM 837 O O . GLY A 1 114 ? -7.109 -3.349 2.797 1.00 82.88 114 GLY A O 1
ATOM 838 N N . PHE A 1 115 ? -9.195 -3.694 3.540 1.00 85.44 115 PHE A N 1
ATOM 839 C CA . PHE A 1 115 ? -8.966 -3.185 4.884 1.00 85.44 115 PHE A CA 1
ATOM 840 C C . PHE A 1 115 ? -9.817 -3.965 5.885 1.00 85.44 115 PHE A C 1
ATOM 842 O O . PHE A 1 115 ? -11.010 -4.169 5.652 1.00 85.44 115 PHE A O 1
ATOM 849 N N . CYS A 1 116 ? -9.201 -4.379 6.994 1.00 86.44 116 CYS A N 1
ATOM 850 C CA . CYS A 1 116 ? -9.849 -5.084 8.099 1.00 86.44 116 CYS A CA 1
ATOM 851 C C . CYS A 1 116 ? -10.150 -4.099 9.232 1.00 86.44 116 CYS A C 1
ATOM 853 O O . CYS A 1 116 ? -9.256 -3.598 9.914 1.00 86.44 116 CYS A O 1
ATOM 855 N N . TRP A 1 117 ? -11.426 -3.827 9.463 1.00 85.75 117 TRP A N 1
ATOM 856 C CA . TRP A 1 117 ? -11.862 -2.922 10.517 1.00 85.75 117 TRP A CA 1
ATOM 857 C C . TRP A 1 117 ? -12.800 -3.634 11.473 1.00 85.75 117 TRP A C 1
ATOM 859 O O . TRP A 1 117 ? -13.650 -4.410 11.074 1.00 85.75 117 TRP A O 1
ATOM 869 N N . LYS A 1 118 ? -12.740 -3.307 12.756 1.00 83.81 118 LYS A N 1
ATOM 870 C CA . LYS A 1 118 ? -13.817 -3.690 13.664 1.00 83.81 118 LYS A CA 1
ATOM 871 C C . LYS A 1 118 ? -14.061 -2.607 14.697 1.00 83.81 118 LYS A C 1
ATOM 873 O O . LYS A 1 118 ? -13.111 -1.893 15.050 1.00 83.81 118 LYS A O 1
ATOM 878 N N . PRO A 1 119 ? -15.297 -2.506 15.215 1.00 81.62 119 PRO A N 1
ATOM 879 C CA . PRO A 1 119 ? -15.558 -1.707 16.398 1.00 81.62 119 PRO A CA 1
ATOM 880 C C . PRO A 1 119 ? -14.554 -2.064 17.497 1.00 81.62 119 PRO A C 1
ATOM 882 O O . PRO A 1 119 ? -14.205 -3.232 17.675 1.00 81.62 119 PRO A O 1
ATOM 885 N N . GLU A 1 120 ? -14.053 -1.041 18.191 1.00 83.38 120 GLU A N 1
ATOM 886 C CA . GLU A 1 120 ? -13.146 -1.206 19.338 1.00 83.38 120 GLU A CA 1
ATOM 887 C C . GLU A 1 120 ? -11.815 -1.908 19.002 1.00 83.38 120 GLU A C 1
ATOM 889 O O . GLU A 1 120 ? -11.129 -2.437 19.880 1.00 83.38 120 GLU A O 1
ATOM 894 N N . ALA A 1 121 ? -11.405 -1.890 17.728 1.00 87.94 121 ALA A N 1
ATOM 895 C CA . ALA A 1 121 ? -10.085 -2.342 17.317 1.00 87.94 121 ALA A CA 1
ATOM 896 C C . ALA A 1 121 ? -8.978 -1.694 18.168 1.00 87.94 121 ALA A C 1
ATOM 898 O O . ALA A 1 121 ? -8.892 -0.470 18.305 1.00 87.94 121 ALA A O 1
ATOM 899 N N . SER A 1 122 ? -8.090 -2.526 18.718 1.00 91.31 122 SER A N 1
ATOM 900 C CA . SER A 1 122 ? -6.922 -2.033 19.443 1.00 91.31 122 SER A CA 1
ATOM 901 C C . SER A 1 122 ? -5.951 -1.319 18.488 1.00 91.31 122 SER A C 1
ATOM 903 O O . SER A 1 122 ? -5.918 -1.635 17.295 1.00 91.31 122 SER A O 1
ATOM 905 N N . PRO A 1 123 ? -5.090 -0.409 18.986 1.00 91.00 123 PRO A N 1
ATOM 906 C CA . PRO A 1 123 ? -4.051 0.213 18.160 1.00 91.00 123 PRO A CA 1
ATOM 907 C C . PRO A 1 123 ? -3.168 -0.810 17.438 1.00 91.00 123 PRO A C 1
ATOM 909 O O . PRO A 1 123 ? -2.822 -0.623 16.277 1.00 91.00 123 PRO A O 1
ATOM 912 N N . LEU A 1 124 ? -2.865 -1.932 18.100 1.00 93.19 124 LEU A N 1
ATOM 913 C CA . LEU A 1 124 ? -2.097 -3.025 17.509 1.00 93.19 124 LEU A CA 1
ATOM 914 C C . LEU A 1 124 ? -2.841 -3.695 16.344 1.00 93.19 124 LEU A C 1
ATOM 916 O O . LEU A 1 124 ? -2.219 -4.027 15.339 1.00 93.19 124 LEU A O 1
ATOM 920 N N . HIS A 1 125 ? -4.161 -3.883 16.458 1.00 93.31 125 HIS A N 1
ATOM 921 C CA . HIS A 1 125 ? -4.980 -4.440 15.378 1.00 93.31 125 HIS A CA 1
ATOM 922 C C . HIS A 1 125 ? -5.013 -3.506 14.165 1.00 93.31 125 HIS A C 1
ATOM 924 O O . HIS A 1 125 ? -4.828 -3.963 13.038 1.00 93.31 125 HIS A O 1
ATOM 930 N N . LEU A 1 126 ? -5.198 -2.204 14.401 1.00 91.81 126 LEU A N 1
ATOM 931 C CA . LEU A 1 126 ? -5.158 -1.195 13.343 1.00 91.81 126 LEU A CA 1
ATOM 932 C C . LEU A 1 126 ? -3.784 -1.160 12.669 1.00 91.81 126 LEU A C 1
ATOM 934 O O . LEU A 1 126 ? -3.718 -1.195 11.448 1.00 91.81 126 LEU A O 1
ATOM 938 N N . ALA A 1 127 ? -2.695 -1.193 13.441 1.00 94.00 127 ALA A N 1
ATOM 939 C CA . ALA A 1 127 ? -1.346 -1.246 12.888 1.00 94.00 127 ALA A CA 1
ATOM 940 C C . ALA A 1 127 ? -1.107 -2.522 12.057 1.00 94.00 127 ALA A C 1
ATOM 942 O O . ALA A 1 127 ? -0.591 -2.433 10.949 1.00 94.00 127 ALA A O 1
ATOM 943 N N . CYS A 1 128 ? -1.524 -3.704 12.529 1.00 94.75 128 CYS A N 1
ATOM 944 C CA . CYS A 1 128 ? -1.385 -4.949 11.757 1.00 94.75 128 CYS A CA 1
ATOM 945 C C . CYS A 1 128 ? -2.195 -4.921 10.456 1.00 94.75 128 CYS A C 1
ATOM 947 O O . CYS A 1 128 ? -1.677 -5.300 9.411 1.00 94.75 128 CYS A O 1
ATOM 949 N N . THR A 1 129 ? -3.436 -4.432 10.513 1.00 92.69 129 THR A N 1
ATOM 950 C CA . THR A 1 129 ? -4.265 -4.240 9.315 1.00 92.69 129 THR A CA 1
ATOM 951 C C . THR A 1 129 ? -3.560 -3.337 8.321 1.00 92.69 129 THR A C 1
ATOM 953 O O . THR A 1 129 ? -3.489 -3.631 7.134 1.00 92.69 129 THR A O 1
ATOM 956 N N . ALA A 1 130 ? -3.021 -2.233 8.820 1.00 92.62 130 ALA A N 1
ATOM 957 C CA . ALA A 1 130 ? -2.415 -1.230 7.987 1.00 92.62 130 ALA A CA 1
ATOM 958 C C . ALA A 1 130 ? -1.125 -1.752 7.322 1.00 92.62 130 ALA A C 1
ATOM 960 O O . ALA A 1 130 ? -0.930 -1.547 6.127 1.00 92.62 130 ALA A O 1
ATOM 961 N N . ARG A 1 131 ? -0.305 -2.538 8.041 1.00 94.25 131 ARG A N 1
ATOM 962 C CA . ARG A 1 131 ? 0.850 -3.259 7.463 1.00 94.25 131 ARG A CA 1
ATOM 963 C C . ARG A 1 131 ? 0.451 -4.154 6.290 1.00 94.25 131 ARG A C 1
ATOM 965 O O . ARG A 1 131 ? 1.094 -4.082 5.250 1.00 94.25 131 ARG A O 1
ATOM 972 N N . LEU A 1 132 ? -0.621 -4.939 6.436 1.00 93.00 132 LEU A N 1
ATOM 973 C CA . LEU A 1 132 ? -1.141 -5.776 5.348 1.00 93.00 132 LEU A CA 1
ATOM 974 C C . LEU A 1 132 ? -1.630 -4.918 4.172 1.00 93.00 132 LEU A C 1
ATOM 976 O O . LEU A 1 132 ? -1.206 -5.131 3.039 1.00 93.00 132 LEU A O 1
ATOM 980 N N . ALA A 1 133 ? -2.438 -3.891 4.442 1.00 90.38 133 ALA A N 1
ATOM 981 C CA . ALA A 1 133 ? -3.003 -3.015 3.416 1.00 90.38 133 ALA A CA 1
ATOM 982 C C . ALA A 1 133 ? -1.943 -2.230 2.616 1.00 90.38 133 ALA A C 1
ATOM 984 O O . ALA A 1 133 ? -2.144 -1.958 1.432 1.00 90.38 133 ALA A O 1
ATOM 985 N N . TRP A 1 134 ? -0.801 -1.874 3.220 1.00 91.25 134 TRP A N 1
ATOM 986 C CA . TRP A 1 134 ? 0.315 -1.256 2.491 1.00 91.25 134 TRP A CA 1
ATOM 987 C C . TRP A 1 134 ? 1.255 -2.235 1.816 1.00 91.25 134 TRP A C 1
ATOM 989 O O . TRP A 1 134 ? 2.058 -1.778 1.001 1.00 91.25 134 TRP A O 1
ATOM 999 N N . LEU A 1 135 ? 1.191 -3.530 2.124 1.00 91.50 135 LEU A N 1
ATOM 1000 C CA . LEU A 1 135 ? 2.189 -4.478 1.648 1.00 91.50 135 LEU A CA 1
ATOM 1001 C C . LEU A 1 135 ? 2.292 -4.438 0.121 1.00 91.50 135 LEU A C 1
ATOM 1003 O O . LEU A 1 135 ? 3.359 -4.134 -0.409 1.00 91.50 135 LEU A O 1
ATOM 1007 N N . LEU A 1 136 ? 1.167 -4.618 -0.581 1.00 90.62 136 LEU A N 1
ATOM 1008 C CA . LEU A 1 136 ? 1.118 -4.541 -2.042 1.00 90.62 136 LEU A CA 1
ATOM 1009 C C . LEU A 1 136 ? 1.488 -3.141 -2.593 1.00 90.62 136 LEU A C 1
ATOM 1011 O O . LEU A 1 136 ? 2.384 -3.067 -3.439 1.00 90.62 136 LEU A O 1
ATOM 1015 N N . PRO A 1 137 ? 0.890 -2.026 -2.119 1.00 89.94 137 PRO A N 1
ATOM 1016 C CA . PRO A 1 137 ? 1.282 -0.682 -2.546 1.00 89.94 137 PRO A CA 1
ATOM 1017 C C . PRO A 1 137 ? 2.782 -0.411 -2.451 1.00 89.94 137 PRO A C 1
ATOM 1019 O O . PRO A 1 137 ? 3.376 0.139 -3.377 1.00 89.94 137 PRO A O 1
ATOM 1022 N N . ARG A 1 138 ? 3.411 -0.819 -1.345 1.00 89.69 138 ARG A N 1
ATOM 1023 C CA . ARG A 1 138 ? 4.811 -0.499 -1.063 1.00 89.69 138 ARG A CA 1
ATOM 1024 C C . ARG A 1 138 ? 5.768 -1.393 -1.830 1.00 89.69 138 ARG A C 1
ATOM 1026 O O . ARG A 1 138 ? 6.788 -0.889 -2.289 1.00 89.69 138 ARG A O 1
ATOM 1033 N N . VAL A 1 139 ? 5.443 -2.668 -2.060 1.00 91.44 139 VAL A N 1
ATOM 1034 C CA . VAL A 1 139 ? 6.275 -3.500 -2.948 1.00 91.44 139 VAL A CA 1
ATOM 1035 C C . VAL A 1 139 ? 6.177 -3.062 -4.406 1.00 91.44 139 VAL A C 1
ATOM 1037 O O . VAL A 1 139 ? 7.152 -3.205 -5.137 1.00 91.44 139 VAL A O 1
ATOM 1040 N N . ILE A 1 140 ? 5.048 -2.486 -4.837 1.00 89.00 140 ILE A N 1
ATOM 1041 C CA . ILE A 1 140 ? 4.936 -1.861 -6.162 1.00 89.00 140 ILE A CA 1
ATOM 1042 C C . ILE A 1 140 ? 5.797 -0.595 -6.213 1.00 89.00 140 ILE A C 1
ATOM 1044 O O . ILE A 1 140 ? 6.622 -0.457 -7.114 1.00 89.00 140 ILE A O 1
ATOM 1048 N N . GLU A 1 141 ? 5.640 0.308 -5.247 1.00 85.75 141 GLU A N 1
ATOM 1049 C CA . GLU A 1 141 ? 6.308 1.613 -5.230 1.00 85.75 141 GLU A CA 1
ATOM 1050 C C . GLU A 1 141 ? 7.830 1.522 -5.042 1.00 85.75 141 GLU A C 1
ATOM 1052 O O . GLU A 1 141 ? 8.572 2.271 -5.679 1.00 85.75 141 GLU A O 1
ATOM 1057 N N . HIS A 1 142 ? 8.308 0.602 -4.201 1.00 83.69 142 HIS A N 1
ATOM 1058 C CA . HIS A 1 142 ? 9.726 0.470 -3.847 1.00 83.69 142 HIS A CA 1
ATOM 1059 C C . HIS A 1 142 ? 10.439 -0.696 -4.542 1.00 83.69 142 HIS A C 1
ATOM 1061 O O . HIS A 1 142 ? 11.638 -0.870 -4.346 1.00 83.69 142 HIS A O 1
ATOM 1067 N N . GLY A 1 143 ? 9.732 -1.483 -5.356 1.00 87.69 143 GLY A N 1
ATOM 1068 C CA . GLY A 1 143 ? 10.302 -2.667 -5.993 1.00 87.69 143 GLY A CA 1
ATOM 1069 C C . GLY A 1 143 ? 9.712 -2.961 -7.364 1.00 87.69 143 GLY A C 1
ATOM 1070 O O . GLY A 1 143 ? 10.184 -2.464 -8.384 1.00 87.69 143 GLY A O 1
ATOM 1071 N N . LEU A 1 144 ? 8.664 -3.778 -7.396 1.00 89.00 144 LEU A N 1
ATOM 1072 C CA . LEU A 1 144 ? 8.132 -4.403 -8.608 1.00 89.00 144 LEU A CA 1
ATOM 1073 C C . LEU A 1 144 ? 7.678 -3.412 -9.688 1.00 89.00 144 LEU A C 1
ATOM 1075 O O . LEU A 1 144 ? 7.704 -3.744 -10.873 1.00 89.00 144 LEU A O 1
ATOM 1079 N N . GLY A 1 145 ? 7.278 -2.196 -9.314 1.00 87.12 145 GLY A N 1
ATOM 1080 C CA . GLY A 1 145 ? 6.888 -1.147 -10.257 1.00 87.12 145 GLY A CA 1
ATOM 1081 C C . GLY A 1 145 ? 8.031 -0.628 -11.134 1.00 87.12 145 GLY A C 1
ATOM 1082 O O . GLY A 1 145 ? 7.762 -0.058 -12.194 1.00 87.12 145 GLY A O 1
ATOM 1083 N N . HIS A 1 146 ? 9.283 -0.867 -10.732 1.00 84.81 146 HIS A N 1
ATOM 1084 C CA . HIS A 1 146 ? 10.495 -0.439 -11.443 1.00 84.81 146 HIS A CA 1
ATOM 1085 C C . HIS A 1 146 ? 11.089 -1.518 -12.353 1.00 84.81 146 HIS A C 1
ATOM 1087 O O . HIS A 1 146 ? 12.004 -1.226 -13.124 1.00 84.81 146 HIS A O 1
ATOM 1093 N N . VAL A 1 147 ? 10.583 -2.753 -12.280 1.00 87.06 147 VAL A N 1
ATOM 1094 C CA . VAL A 1 147 ? 11.116 -3.881 -13.055 1.00 87.06 147 VAL A CA 1
ATOM 1095 C C . VAL A 1 147 ? 10.908 -3.641 -14.547 1.00 87.06 147 VAL A C 1
ATOM 1097 O O . VAL A 1 147 ? 9.790 -3.372 -14.993 1.00 87.06 147 VAL A O 1
ATOM 1100 N N . GLY A 1 148 ? 11.989 -3.744 -15.324 1.00 85.56 148 GLY A N 1
ATOM 1101 C CA . GLY A 1 148 ? 11.949 -3.544 -16.774 1.00 85.56 148 GLY A CA 1
ATOM 1102 C C . GLY A 1 148 ? 11.672 -2.097 -17.197 1.00 85.56 148 GLY A C 1
ATOM 1103 O O . GLY A 1 148 ? 11.264 -1.859 -18.332 1.00 85.56 148 GLY A O 1
ATOM 1104 N N . VAL A 1 149 ? 11.872 -1.115 -16.314 1.00 84.69 149 VAL A N 1
ATOM 1105 C CA . VAL A 1 149 ? 11.770 0.314 -16.651 1.00 84.69 149 VAL A CA 1
ATOM 1106 C C . VAL A 1 149 ? 13.157 0.868 -16.970 1.00 84.69 149 VAL A C 1
ATOM 1108 O O . VAL A 1 149 ? 14.129 0.605 -16.259 1.00 84.69 149 VAL A O 1
ATOM 1111 N N . ALA A 1 150 ? 13.265 1.641 -18.051 1.00 82.19 150 ALA A N 1
ATOM 1112 C CA . ALA A 1 150 ? 14.493 2.343 -18.401 1.00 82.19 15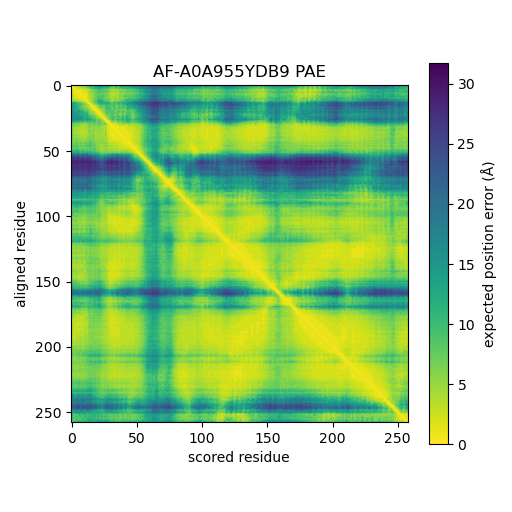0 ALA A CA 1
ATOM 1113 C C . ALA A 1 150 ? 14.841 3.398 -17.343 1.00 82.19 150 ALA A C 1
ATOM 1115 O O . ALA A 1 150 ? 13.978 4.106 -16.824 1.00 82.19 150 ALA A O 1
ATOM 1116 N N . ARG A 1 151 ? 16.133 3.530 -17.048 1.00 79.38 151 ARG A N 1
ATOM 1117 C CA . ARG A 1 151 ? 16.649 4.427 -16.011 1.00 79.38 151 ARG A CA 1
ATOM 1118 C C . ARG A 1 151 ? 17.552 5.471 -16.649 1.00 79.38 151 ARG A C 1
ATOM 1120 O O . ARG A 1 151 ? 18.162 5.219 -17.685 1.00 79.38 151 ARG A O 1
ATOM 1127 N N . CYS A 1 152 ? 17.622 6.658 -16.054 1.00 81.94 152 CYS A N 1
ATOM 1128 C CA . CYS A 1 152 ? 18.630 7.633 -16.455 1.00 81.94 152 CYS A CA 1
ATOM 1129 C C . CYS A 1 152 ? 20.010 7.203 -15.932 1.00 81.94 152 CYS A C 1
ATOM 1131 O O . CYS A 1 152 ? 20.090 6.445 -14.968 1.00 81.94 152 CYS A O 1
ATOM 1133 N N . ALA A 1 153 ? 21.087 7.750 -16.504 1.00 82.56 153 ALA A N 1
ATOM 1134 C CA . ALA A 1 153 ? 22.463 7.416 -16.119 1.00 82.56 153 ALA A CA 1
ATOM 1135 C C . ALA A 1 153 ? 22.739 7.558 -14.605 1.00 82.56 153 ALA A C 1
ATOM 1137 O O . ALA A 1 153 ? 23.506 6.794 -14.033 1.00 82.56 153 ALA A O 1
ATOM 1138 N N . ALA A 1 154 ? 22.072 8.503 -13.929 1.00 79.19 154 ALA A N 1
ATOM 1139 C CA . ALA A 1 154 ? 22.207 8.697 -12.482 1.00 79.19 154 ALA A CA 1
ATOM 1140 C C . ALA A 1 154 ? 21.565 7.578 -11.635 1.00 79.19 154 ALA A C 1
ATOM 1142 O O . ALA A 1 154 ? 21.887 7.451 -10.459 1.00 79.19 154 ALA A O 1
ATOM 1143 N N . HIS A 1 155 ? 20.664 6.781 -12.215 1.00 78.12 155 HIS A N 1
ATOM 1144 C CA . HIS A 1 155 ? 19.914 5.719 -11.537 1.00 78.12 155 HIS A CA 1
ATOM 1145 C C . HIS A 1 155 ? 20.139 4.335 -12.165 1.00 78.12 155 HIS A C 1
ATOM 1147 O O . HIS A 1 155 ? 19.366 3.414 -11.910 1.00 78.12 155 HIS A O 1
ATOM 1153 N N . GLU A 1 156 ? 21.189 4.159 -12.972 1.00 70.12 156 GLU A N 1
ATOM 1154 C CA . GLU A 1 156 ? 21.577 2.833 -13.471 1.00 70.12 156 GLU A CA 1
ATOM 1155 C C . GLU A 1 156 ? 21.975 1.891 -12.326 1.00 70.12 156 GLU A C 1
ATOM 1157 O O . GLU A 1 156 ? 21.646 0.709 -12.367 1.00 70.12 156 GLU A O 1
ATOM 1162 N N . VAL A 1 157 ? 22.624 2.424 -11.284 1.00 64.00 157 VAL A N 1
ATOM 1163 C CA . VAL A 1 157 ? 23.203 1.629 -10.185 1.00 64.00 157 VAL A CA 1
ATOM 1164 C C . VAL A 1 157 ? 22.270 1.519 -8.975 1.00 64.00 157 VAL A C 1
ATOM 1166 O O . VAL A 1 157 ? 22.212 0.470 -8.341 1.00 64.00 157 VAL A O 1
ATOM 1169 N N . GLU A 1 158 ? 21.510 2.571 -8.663 1.00 61.50 158 GLU A N 1
ATOM 1170 C CA . GLU A 1 158 ? 20.609 2.596 -7.507 1.00 61.50 158 GLU A CA 1
ATOM 1171 C C . GLU A 1 158 ? 19.285 3.277 -7.896 1.00 61.50 158 GLU A C 1
ATOM 1173 O O . GLU A 1 158 ? 19.261 4.486 -8.149 1.00 61.50 158 GLU A O 1
ATOM 1178 N N . PRO A 1 159 ? 18.172 2.532 -8.013 1.00 56.06 159 PRO A N 1
ATOM 1179 C CA . PRO A 1 159 ? 16.897 3.122 -8.384 1.00 56.06 159 PRO A CA 1
ATOM 1180 C C . PRO A 1 159 ? 16.361 3.975 -7.231 1.00 56.06 159 PRO A C 1
ATOM 1182 O O . PRO A 1 159 ? 16.154 3.493 -6.119 1.00 56.06 159 PRO A O 1
ATOM 1185 N N . ARG A 1 160 ? 16.075 5.248 -7.511 1.00 57.47 160 ARG A N 1
ATOM 1186 C CA . ARG A 1 160 ? 15.218 6.078 -6.658 1.00 57.47 160 ARG A CA 1
ATOM 1187 C C . ARG A 1 160 ? 13.879 6.270 -7.356 1.00 57.47 160 ARG A C 1
ATOM 1189 O O . ARG A 1 160 ? 13.834 6.674 -8.519 1.00 57.47 160 ARG A O 1
ATOM 1196 N N . GLY A 1 161 ? 12.791 5.978 -6.647 1.00 59.56 161 GLY A N 1
ATOM 1197 C CA . GLY A 1 161 ? 11.443 6.274 -7.125 1.00 59.56 161 GLY A CA 1
ATOM 1198 C C . GLY A 1 161 ? 11.250 7.777 -7.347 1.00 59.56 161 GLY A C 1
ATOM 1199 O O . GLY A 1 161 ? 11.825 8.592 -6.628 1.00 59.56 161 GLY A O 1
ATOM 1200 N N . GLY A 1 162 ? 10.458 8.142 -8.358 1.00 62.62 162 GLY A N 1
ATOM 1201 C CA . GLY A 1 162 ? 10.061 9.532 -8.607 1.00 62.62 162 GLY A CA 1
ATOM 1202 C C . GLY A 1 162 ? 11.127 10.434 -9.239 1.00 62.62 162 GLY A C 1
ATOM 1203 O O . GLY A 1 162 ? 11.075 11.648 -9.068 1.00 62.62 162 GLY A O 1
ATOM 1204 N N . CYS A 1 163 ? 12.117 9.885 -9.956 1.00 75.00 163 CYS A N 1
ATOM 1205 C CA . CYS A 1 163 ? 13.041 10.712 -10.737 1.00 75.00 163 CYS A CA 1
ATOM 1206 C C . CYS A 1 163 ? 12.359 11.242 -12.016 1.00 75.00 163 CYS A C 1
ATOM 1208 O O . CYS A 1 163 ? 12.071 10.436 -12.907 1.00 75.00 163 CYS A O 1
ATOM 1210 N N . PRO A 1 164 ? 12.236 12.573 -12.215 1.00 73.69 164 PRO A N 1
ATOM 1211 C CA . PRO A 1 164 ? 11.587 13.133 -13.407 1.00 73.69 164 PRO A CA 1
ATOM 1212 C C . PRO A 1 164 ? 12.295 12.780 -14.720 1.00 73.69 164 PRO A C 1
ATOM 1214 O O . PRO A 1 164 ? 11.705 12.811 -15.796 1.00 73.69 164 PRO A O 1
ATOM 1217 N N . SER A 1 165 ? 13.597 12.484 -14.674 1.00 77.62 165 SER A N 1
ATOM 1218 C CA . SER A 1 165 ? 14.341 12.034 -15.855 1.00 77.62 165 SER A CA 1
ATOM 1219 C C . SER A 1 165 ? 14.032 10.578 -16.200 1.00 77.62 165 SER A C 1
ATOM 1221 O O . SER A 1 165 ? 13.883 10.275 -17.377 1.00 77.62 165 SER A O 1
ATOM 1223 N N . CYS A 1 166 ? 13.884 9.697 -15.205 1.00 76.81 166 CYS A N 1
ATOM 1224 C CA . CYS A 1 166 ? 13.452 8.315 -15.439 1.00 76.81 166 CYS A CA 1
ATOM 1225 C C . CYS A 1 166 ? 12.001 8.269 -15.939 1.00 76.81 166 CYS A C 1
ATOM 1227 O O . CYS A 1 166 ? 11.712 7.587 -16.917 1.00 76.81 166 CYS A O 1
ATOM 1229 N N . GLU A 1 167 ? 11.108 9.061 -15.341 1.00 72.19 167 GLU A N 1
ATOM 1230 C CA . GLU A 1 167 ? 9.710 9.157 -15.780 1.00 72.19 167 GLU A CA 1
ATOM 1231 C C . GLU A 1 167 ? 9.597 9.652 -17.225 1.00 72.19 167 GLU A C 1
ATOM 1233 O O . GLU A 1 167 ? 8.850 9.080 -18.016 1.00 72.19 167 GLU A O 1
ATOM 1238 N N . ARG A 1 168 ? 10.391 10.659 -17.614 1.00 73.75 168 ARG A N 1
ATOM 1239 C CA . ARG A 1 168 ? 10.408 11.172 -18.994 1.00 73.75 168 ARG A CA 1
ATOM 1240 C C . ARG A 1 168 ? 10.927 10.174 -20.022 1.00 73.75 168 ARG A C 1
ATOM 1242 O O . ARG A 1 168 ? 10.489 10.242 -21.165 1.00 73.75 168 ARG A O 1
ATOM 1249 N N . LEU A 1 169 ? 11.841 9.272 -19.650 1.00 77.81 169 LEU A N 1
ATOM 1250 C CA . LEU A 1 169 ? 12.265 8.208 -20.564 1.00 77.81 169 LEU A CA 1
ATOM 1251 C C . LEU A 1 169 ? 11.072 7.327 -20.930 1.00 77.81 169 LEU A C 1
ATOM 1253 O O . LEU A 1 169 ? 10.933 6.958 -22.092 1.00 77.81 169 LEU A O 1
ATOM 1257 N N . SER A 1 170 ? 10.219 7.013 -19.945 1.00 68.69 170 SER A N 1
ATOM 1258 C CA . SER A 1 170 ? 8.978 6.242 -20.104 1.00 68.69 170 SER A CA 1
ATOM 1259 C C . SER A 1 170 ? 9.117 4.944 -20.922 1.00 68.69 170 SER A C 1
ATOM 1261 O O . SER A 1 170 ? 8.129 4.401 -21.422 1.00 68.69 170 SER A O 1
ATOM 1263 N N . ALA A 1 171 ? 10.341 4.431 -21.061 1.00 73.44 171 ALA A N 1
ATOM 1264 C CA . ALA A 1 171 ? 10.666 3.317 -21.932 1.00 73.44 171 ALA A CA 1
ATOM 1265 C C . ALA A 1 171 ? 10.708 2.023 -21.123 1.00 73.44 171 ALA A C 1
ATOM 1267 O O . ALA A 1 171 ? 11.257 1.973 -20.022 1.00 73.44 171 ALA A O 1
ATOM 1268 N N . VAL A 1 172 ? 10.125 0.969 -21.685 1.00 76.81 172 VAL A N 1
ATOM 1269 C CA . VAL A 1 172 ? 10.235 -0.387 -21.146 1.00 76.81 172 VAL A CA 1
ATOM 1270 C C . VAL A 1 172 ? 11.469 -1.030 -21.769 1.00 76.81 172 VAL A C 1
ATOM 1272 O O . VAL A 1 172 ? 11.683 -0.916 -22.977 1.00 76.81 172 VAL A O 1
ATOM 1275 N N . ARG A 1 173 ? 12.275 -1.700 -20.951 1.00 84.50 173 ARG A N 1
ATOM 1276 C CA . ARG A 1 173 ? 13.426 -2.496 -21.378 1.00 84.50 173 ARG A CA 1
ATOM 1277 C C . ARG A 1 173 ? 13.238 -3.959 -20.972 1.00 84.50 173 ARG A C 1
ATOM 1279 O O . ARG A 1 173 ? 12.495 -4.232 -20.026 1.00 84.50 173 ARG A O 1
ATOM 1286 N N . PRO A 1 174 ? 13.920 -4.905 -21.639 1.00 84.25 174 PRO A N 1
ATOM 1287 C CA . PRO A 1 174 ? 14.028 -6.261 -21.125 1.00 84.25 174 PRO A CA 1
ATOM 1288 C C . PRO A 1 174 ? 14.556 -6.235 -19.684 1.00 84.25 174 PRO A C 1
ATOM 1290 O O . PRO A 1 174 ? 15.480 -5.456 -19.407 1.00 84.25 174 PRO A O 1
ATOM 1293 N N . PRO A 1 175 ? 13.978 -7.033 -18.770 1.00 86.31 175 PRO A N 1
ATOM 1294 C CA . PRO A 1 175 ? 14.524 -7.181 -17.433 1.00 86.31 175 PRO A CA 1
ATOM 1295 C C . PRO A 1 175 ? 15.974 -7.676 -17.455 1.00 86.31 175 PRO A C 1
ATOM 1297 O O . PRO A 1 175 ? 16.369 -8.407 -18.363 1.00 86.31 175 PRO A O 1
ATOM 1300 N N . ASP A 1 176 ? 16.754 -7.274 -16.458 1.00 86.56 176 ASP A N 1
ATOM 1301 C CA . ASP A 1 176 ? 18.163 -7.643 -16.308 1.00 86.56 176 ASP A CA 1
ATOM 1302 C C . ASP A 1 176 ? 18.442 -8.285 -14.936 1.00 86.56 176 ASP A C 1
ATOM 1304 O O . ASP A 1 176 ? 17.545 -8.476 -14.113 1.00 86.56 176 ASP A O 1
ATOM 1308 N N . ALA A 1 177 ? 19.710 -8.612 -14.674 1.00 87.38 177 ALA A N 1
ATOM 1309 C CA . ALA A 1 177 ? 20.137 -9.206 -13.406 1.00 87.38 177 ALA A CA 1
ATOM 1310 C C . ALA A 1 177 ? 19.832 -8.319 -12.183 1.00 87.38 177 ALA A C 1
ATOM 1312 O O . ALA A 1 177 ? 19.660 -8.828 -11.076 1.00 87.38 177 ALA A O 1
ATOM 1313 N N . HIS A 1 178 ? 19.756 -6.997 -12.361 1.00 84.69 178 HIS A N 1
ATOM 1314 C CA . HIS A 1 178 ? 19.384 -6.096 -11.279 1.00 84.69 178 HIS A CA 1
ATOM 1315 C C . HIS A 1 178 ? 17.881 -6.188 -10.980 1.00 84.69 178 HIS A C 1
ATOM 1317 O O . HIS A 1 178 ? 17.491 -6.177 -9.814 1.00 84.69 178 HIS A O 1
ATOM 1323 N N . ASP A 1 179 ? 17.031 -6.329 -12.000 1.00 87.75 179 ASP A N 1
ATOM 1324 C CA . ASP A 1 179 ? 15.603 -6.582 -11.784 1.00 87.75 179 ASP A CA 1
ATOM 1325 C C . ASP A 1 179 ? 15.353 -7.924 -11.085 1.00 87.75 179 ASP A C 1
ATOM 1327 O O . ASP A 1 179 ? 14.486 -8.007 -10.217 1.00 87.75 179 ASP A O 1
ATOM 1331 N N . GLU A 1 180 ? 16.126 -8.965 -11.406 1.00 88.94 180 GLU A N 1
ATOM 1332 C CA . GLU A 1 180 ? 16.061 -10.246 -10.688 1.00 88.94 180 GLU A CA 1
ATOM 1333 C C . GLU A 1 180 ? 16.420 -10.099 -9.204 1.00 88.94 180 GLU A C 1
ATOM 1335 O O . GLU A 1 180 ? 15.720 -10.650 -8.349 1.00 88.94 180 GLU A O 1
ATOM 1340 N N . ALA A 1 181 ? 17.464 -9.326 -8.885 1.00 88.69 181 ALA A N 1
ATOM 1341 C CA . ALA A 1 181 ? 17.842 -9.033 -7.503 1.00 88.69 181 ALA A CA 1
ATOM 1342 C C . ALA A 1 181 ? 16.735 -8.259 -6.770 1.00 88.69 181 ALA A C 1
ATOM 1344 O O . ALA A 1 181 ? 16.339 -8.644 -5.673 1.00 88.69 181 ALA A O 1
ATOM 1345 N N . LEU A 1 182 ? 16.158 -7.241 -7.415 1.00 87.50 182 LEU A N 1
ATOM 1346 C CA . LEU A 1 182 ? 15.053 -6.462 -6.858 1.00 87.50 182 LEU A CA 1
ATOM 1347 C C . LEU A 1 182 ? 13.817 -7.328 -6.581 1.00 87.50 182 LEU A C 1
ATOM 1349 O O . LEU A 1 182 ? 13.194 -7.210 -5.528 1.00 87.50 182 LEU A O 1
ATOM 1353 N N . VAL A 1 183 ? 13.463 -8.219 -7.511 1.00 91.06 183 VAL A N 1
ATOM 1354 C CA . VAL A 1 183 ? 12.367 -9.178 -7.320 1.00 91.06 183 VAL A CA 1
ATOM 1355 C C . VAL A 1 183 ? 12.678 -10.124 -6.162 1.00 91.06 183 VAL A C 1
ATOM 1357 O O . VAL A 1 183 ? 11.796 -10.391 -5.348 1.00 91.06 183 VAL A O 1
ATOM 1360 N N . SER A 1 184 ? 13.918 -10.605 -6.051 1.00 91.75 184 SER A N 1
ATOM 1361 C CA . SER A 1 184 ? 14.347 -11.449 -4.933 1.00 91.75 184 SER A CA 1
ATOM 1362 C C . SER A 1 184 ? 14.202 -10.736 -3.586 1.00 91.75 184 SER A C 1
ATOM 1364 O O . SER A 1 184 ? 13.621 -11.303 -2.659 1.00 91.75 184 SER A O 1
ATOM 1366 N N . ASP A 1 185 ? 14.666 -9.490 -3.486 1.00 91.44 185 ASP A N 1
ATOM 1367 C CA . ASP A 1 185 ? 14.570 -8.679 -2.269 1.00 91.44 185 ASP A CA 1
ATOM 1368 C C . ASP A 1 185 ? 13.113 -8.427 -1.875 1.00 91.44 185 ASP A C 1
ATOM 1370 O O . ASP A 1 185 ? 12.753 -8.556 -0.704 1.00 91.44 185 ASP A O 1
ATOM 1374 N N . VAL A 1 186 ? 12.249 -8.133 -2.853 1.00 92.50 186 VAL A N 1
ATOM 1375 C CA . VAL A 1 186 ? 10.811 -7.958 -2.620 1.00 92.50 186 VAL A CA 1
ATOM 1376 C C . VAL A 1 186 ? 10.171 -9.239 -2.096 1.00 92.50 186 VAL A C 1
ATOM 1378 O O . VAL A 1 186 ? 9.431 -9.181 -1.117 1.00 92.50 186 VAL A O 1
ATOM 1381 N N . LEU A 1 187 ? 10.428 -10.387 -2.728 1.00 92.94 187 LEU A N 1
ATOM 1382 C CA . LEU A 1 187 ? 9.834 -11.658 -2.304 1.00 92.94 187 LEU A CA 1
ATOM 1383 C C . LEU A 1 187 ? 10.285 -12.019 -0.884 1.00 92.94 187 LEU A C 1
ATOM 1385 O O . LEU A 1 187 ? 9.456 -12.378 -0.050 1.00 92.94 187 LEU A O 1
ATOM 1389 N N . HIS A 1 188 ? 11.574 -11.836 -0.582 1.00 94.50 188 HIS A N 1
ATOM 1390 C CA . HIS A 1 188 ? 12.099 -12.054 0.763 1.00 94.50 188 HIS A CA 1
ATOM 1391 C C . HIS A 1 188 ? 11.471 -11.102 1.787 1.00 94.50 188 HIS A C 1
ATOM 1393 O O . HIS A 1 188 ? 11.112 -11.521 2.887 1.00 94.50 188 HIS A O 1
ATOM 1399 N N . PHE A 1 189 ? 11.312 -9.826 1.428 1.00 95.19 189 PHE A N 1
ATOM 1400 C CA . PHE A 1 189 ? 10.657 -8.836 2.275 1.00 95.19 189 PHE A CA 1
ATOM 1401 C C . PHE A 1 189 ? 9.196 -9.199 2.560 1.00 95.19 189 PHE A C 1
ATOM 1403 O O . PHE A 1 189 ? 8.796 -9.146 3.719 1.00 95.19 189 PHE A O 1
ATOM 1410 N N . VAL A 1 190 ? 8.417 -9.596 1.546 1.00 94.44 190 VAL A N 1
ATOM 1411 C CA . VAL A 1 190 ? 7.012 -10.007 1.713 1.00 94.44 190 VAL A CA 1
ATOM 1412 C C . VAL A 1 190 ? 6.910 -11.181 2.682 1.00 94.44 190 VAL A C 1
ATOM 1414 O O . VAL A 1 190 ? 6.182 -11.087 3.669 1.00 94.44 190 VAL A O 1
ATOM 1417 N N . ASP A 1 191 ? 7.688 -12.243 2.463 1.00 94.75 191 ASP A N 1
ATOM 1418 C CA . ASP A 1 191 ? 7.681 -13.420 3.339 1.00 94.75 191 ASP A CA 1
ATOM 1419 C C . ASP A 1 191 ? 8.074 -13.051 4.781 1.00 94.75 191 ASP A C 1
ATOM 1421 O O . ASP A 1 191 ? 7.432 -13.467 5.754 1.00 94.75 191 ASP A O 1
ATOM 1425 N N . ALA A 1 192 ? 9.119 -12.231 4.938 1.00 96.31 192 ALA A N 1
ATOM 1426 C CA . ALA A 1 192 ? 9.589 -11.781 6.241 1.00 96.31 192 ALA A CA 1
ATOM 1427 C C . ALA A 1 192 ? 8.573 -10.873 6.953 1.00 96.31 192 ALA A C 1
ATOM 1429 O O . ALA A 1 192 ? 8.437 -10.961 8.177 1.00 96.31 192 ALA A O 1
ATOM 1430 N N . GLU A 1 193 ? 7.858 -10.023 6.216 1.00 96.44 193 GLU A N 1
ATOM 1431 C CA . GLU A 1 193 ? 6.859 -9.100 6.749 1.00 96.44 193 GLU A CA 1
ATOM 1432 C C . GLU A 1 193 ? 5.591 -9.834 7.189 1.00 96.44 193 GLU A C 1
ATOM 1434 O O . GLU A 1 193 ? 5.136 -9.624 8.314 1.00 96.44 193 GLU A O 1
ATOM 1439 N N . LEU A 1 194 ? 5.079 -10.776 6.389 1.00 94.81 194 LEU A N 1
ATOM 1440 C CA . LEU A 1 194 ? 3.946 -11.628 6.775 1.00 94.81 194 LEU A CA 1
ATOM 1441 C C . LEU A 1 194 ? 4.265 -12.437 8.043 1.00 94.81 194 LEU A C 1
ATOM 1443 O O . LEU A 1 194 ? 3.515 -12.417 9.027 1.00 94.81 194 LEU A O 1
ATOM 1447 N N . ALA A 1 195 ? 5.452 -13.051 8.098 1.00 95.31 195 ALA A N 1
ATOM 1448 C CA . ALA A 1 195 ? 5.915 -13.746 9.297 1.00 95.31 195 ALA A CA 1
ATOM 1449 C C . ALA A 1 195 ? 6.033 -12.801 10.511 1.00 95.31 195 ALA A C 1
ATOM 1451 O O . ALA A 1 195 ? 5.730 -13.185 11.648 1.00 95.31 195 ALA A O 1
ATOM 1452 N N . ALA A 1 196 ? 6.466 -11.557 10.297 1.00 96.44 196 ALA A N 1
ATOM 1453 C CA . ALA A 1 196 ? 6.602 -10.563 11.351 1.00 96.44 196 ALA A CA 1
ATOM 1454 C C . ALA A 1 196 ? 5.249 -10.033 11.856 1.00 96.44 196 ALA A C 1
ATOM 1456 O O . ALA A 1 196 ? 5.106 -9.803 13.063 1.00 96.44 196 ALA A O 1
ATOM 1457 N N . ILE A 1 197 ? 4.242 -9.903 10.988 1.00 95.19 197 ILE A N 1
ATOM 1458 C CA . ILE A 1 197 ? 2.855 -9.589 11.359 1.00 95.19 197 ILE A CA 1
ATOM 1459 C C . ILE A 1 197 ? 2.284 -10.721 12.214 1.00 95.19 197 ILE A C 1
ATOM 1461 O O . ILE A 1 197 ? 1.798 -10.463 13.317 1.00 95.19 197 ILE A O 1
ATOM 1465 N N . THR A 1 198 ? 2.450 -11.978 11.792 1.00 94.25 198 THR A N 1
ATOM 1466 C CA . THR A 1 198 ? 2.051 -13.149 12.588 1.00 94.25 198 THR A CA 1
ATOM 1467 C C . THR A 1 198 ? 2.714 -13.154 13.972 1.00 94.25 198 THR A C 1
ATOM 1469 O O . THR A 1 198 ? 2.040 -13.353 14.988 1.00 94.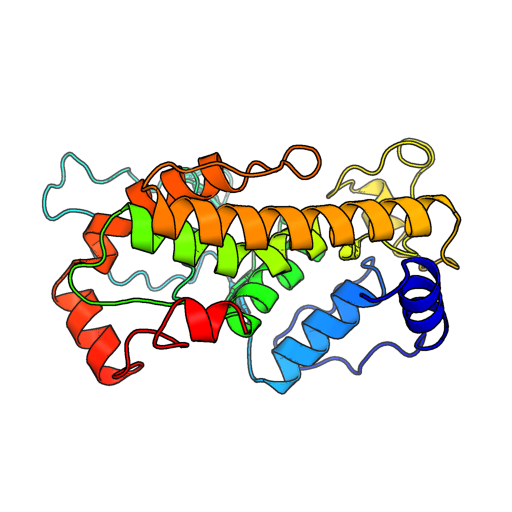25 198 THR A O 1
ATOM 1472 N N . ARG A 1 199 ? 4.023 -12.867 14.067 1.00 95.50 199 ARG A N 1
ATOM 1473 C CA . ARG A 1 199 ? 4.702 -12.724 15.371 1.00 95.50 199 ARG A CA 1
ATOM 1474 C C . ARG A 1 199 ? 4.126 -11.575 16.195 1.00 95.50 199 ARG A C 1
ATOM 1476 O O . ARG A 1 199 ? 3.843 -11.777 17.371 1.00 95.50 199 ARG A O 1
ATOM 1483 N N . THR A 1 200 ? 3.913 -10.412 15.586 1.00 96.44 200 THR A N 1
ATOM 1484 C CA . THR A 1 200 ? 3.361 -9.216 16.245 1.00 96.44 200 THR A CA 1
ATOM 1485 C C . THR A 1 200 ? 1.986 -9.502 16.851 1.00 96.44 200 THR A C 1
ATOM 1487 O O . THR A 1 200 ? 1.740 -9.164 18.007 1.00 96.44 200 THR A O 1
ATOM 1490 N N . ARG A 1 201 ? 1.110 -10.194 16.110 1.00 93.62 201 ARG A N 1
ATOM 1491 C CA . ARG A 1 201 ? -0.221 -10.615 16.578 1.00 93.62 201 ARG A CA 1
ATOM 1492 C C . ARG A 1 201 ? -0.143 -11.524 17.809 1.00 93.62 201 ARG A C 1
ATOM 1494 O O . ARG A 1 201 ? -0.991 -11.427 18.689 1.00 93.62 201 ARG A O 1
ATOM 1501 N N . ARG A 1 202 ? 0.870 -12.394 17.877 1.00 94.44 202 ARG A N 1
ATOM 1502 C CA . ARG A 1 202 ? 1.072 -13.345 18.983 1.00 94.44 202 ARG A CA 1
ATOM 1503 C C . ARG A 1 202 ? 1.726 -12.725 20.214 1.00 94.44 202 ARG A C 1
ATOM 1505 O O . ARG A 1 202 ? 1.375 -13.097 21.327 1.00 94.44 202 ARG A O 1
ATOM 1512 N N . THR A 1 203 ? 2.712 -11.850 20.026 1.00 96.38 203 THR A N 1
ATOM 1513 C CA . THR A 1 203 ? 3.541 -11.322 21.124 1.00 96.38 203 THR A CA 1
ATOM 1514 C C . THR A 1 203 ? 3.087 -9.957 21.620 1.00 96.38 203 THR A C 1
ATOM 1516 O O . THR A 1 203 ? 3.493 -9.541 22.700 1.00 96.38 203 THR A O 1
ATOM 1519 N N . GLY A 1 204 ? 2.290 -9.234 20.831 1.00 95.81 204 GLY A N 1
ATOM 1520 C CA . GLY A 1 204 ? 1.935 -7.848 21.111 1.00 95.81 204 GLY A CA 1
ATOM 1521 C C . GLY A 1 204 ? 3.048 -6.839 20.814 1.00 95.81 204 GLY A C 1
ATOM 1522 O O . GLY A 1 204 ? 2.849 -5.651 21.049 1.00 95.81 204 GLY A O 1
ATOM 1523 N N . VAL A 1 205 ? 4.204 -7.282 20.302 1.00 95.50 205 VAL A N 1
ATOM 1524 C CA . VAL A 1 205 ? 5.385 -6.435 20.070 1.00 95.50 205 VAL A CA 1
ATOM 1525 C C . VAL A 1 205 ? 5.593 -6.228 18.567 1.00 95.50 205 VAL A C 1
ATOM 1527 O O . VAL A 1 205 ? 6.003 -7.179 17.889 1.00 95.50 205 VAL A O 1
ATOM 1530 N N . PRO A 1 206 ? 5.345 -5.013 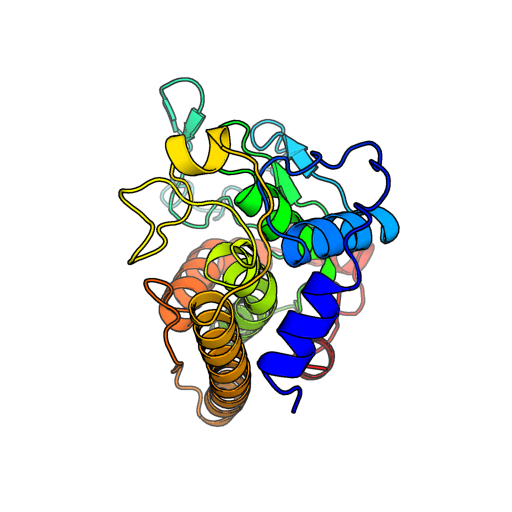18.036 1.00 92.75 206 PRO A N 1
ATOM 1531 C CA . PRO A 1 206 ? 5.574 -4.694 16.633 1.00 92.75 206 PRO A CA 1
ATOM 1532 C C . PRO A 1 206 ? 7.051 -4.798 16.262 1.00 92.75 206 PRO A C 1
ATOM 1534 O O . PRO A 1 206 ? 7.919 -4.203 16.894 1.00 92.75 206 PRO A O 1
ATOM 1537 N N . GLN A 1 207 ? 7.321 -5.566 15.217 1.00 92.00 207 GLN A N 1
ATOM 1538 C CA . GLN A 1 207 ? 8.645 -5.776 14.641 1.00 92.00 207 GLN A CA 1
ATOM 1539 C C . GLN A 1 207 ? 8.476 -6.171 13.172 1.00 92.00 207 GLN A C 1
ATOM 1541 O O . GLN A 1 207 ? 7.437 -6.731 12.811 1.00 92.00 207 GLN A O 1
ATOM 1546 N N . GLY A 1 208 ? 9.466 -5.882 12.330 1.00 91.69 208 GLY A N 1
ATOM 1547 C CA . GLY A 1 208 ? 9.392 -6.168 10.900 1.00 91.69 208 GLY A CA 1
ATOM 1548 C C . GLY A 1 208 ? 10.687 -5.854 10.151 1.00 91.69 208 GLY A C 1
ATOM 1549 O O . GLY A 1 208 ? 11.531 -5.123 10.678 1.00 91.69 208 GLY A O 1
ATOM 1550 N N . PRO A 1 209 ? 10.872 -6.441 8.957 1.00 94.62 209 PRO A N 1
ATOM 1551 C CA . PRO A 1 209 ? 11.926 -6.053 8.028 1.00 94.62 209 PRO A CA 1
ATOM 1552 C C . PRO A 1 209 ? 11.708 -4.634 7.483 1.00 94.62 209 PRO A C 1
ATOM 1554 O O . PRO A 1 209 ? 10.636 -4.047 7.619 1.00 94.62 209 PRO A O 1
ATOM 1557 N N . ARG A 1 210 ? 12.730 -4.099 6.813 1.00 91.00 210 ARG A N 1
ATOM 1558 C CA . ARG A 1 210 ? 12.638 -2.877 6.004 1.00 91.00 210 ARG A CA 1
ATOM 1559 C C . ARG A 1 210 ? 12.789 -3.218 4.528 1.00 91.00 210 ARG A C 1
ATOM 1561 O O . ARG A 1 210 ? 13.474 -4.183 4.198 1.00 91.00 210 ARG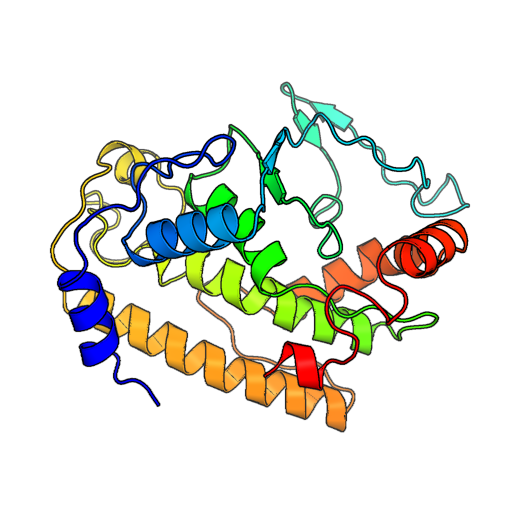 A O 1
ATOM 1568 N N . LEU A 1 211 ? 12.203 -2.393 3.665 1.00 86.69 211 LEU A N 1
ATOM 1569 C CA . LEU A 1 211 ? 12.400 -2.451 2.215 1.00 86.69 211 LEU A CA 1
ATOM 1570 C C . LEU A 1 211 ? 12.954 -1.108 1.738 1.00 86.69 211 LEU A C 1
ATOM 1572 O O . LEU A 1 211 ? 12.226 -0.119 1.656 1.00 86.69 211 LEU A O 1
ATOM 1576 N N . GLY A 1 212 ? 14.259 -1.043 1.474 1.00 82.31 212 GLY A N 1
ATOM 1577 C CA . GLY A 1 212 ? 14.936 0.230 1.218 1.00 82.31 212 GLY A CA 1
ATOM 1578 C C . GLY A 1 212 ? 14.742 1.201 2.390 1.00 82.31 212 GLY A C 1
ATOM 1579 O O . GLY A 1 212 ? 15.131 0.911 3.521 1.00 82.31 212 GLY A O 1
ATOM 1580 N N . THR A 1 213 ? 14.112 2.349 2.133 1.00 81.75 213 THR A N 1
ATOM 1581 C CA . THR A 1 213 ? 13.783 3.355 3.160 1.00 81.75 213 THR A CA 1
ATOM 1582 C C . THR A 1 213 ? 12.428 3.133 3.837 1.00 81.75 213 THR A C 1
ATOM 1584 O O . THR A 1 213 ? 12.089 3.874 4.758 1.00 81.75 213 THR A O 1
ATOM 1587 N N . TYR A 1 214 ? 11.632 2.160 3.384 1.00 87.12 214 TYR A N 1
ATOM 1588 C CA . TYR A 1 214 ? 10.314 1.878 3.944 1.00 87.12 214 TYR A CA 1
ATOM 1589 C C . TYR A 1 214 ? 10.421 1.042 5.227 1.00 87.12 214 TYR A C 1
ATOM 1591 O O . TYR A 1 214 ? 11.030 -0.032 5.238 1.00 87.12 214 TYR A O 1
ATOM 1599 N N . ASP A 1 215 ? 9.804 1.539 6.303 1.00 92.25 215 ASP A N 1
ATOM 1600 C CA . ASP A 1 215 ? 9.668 0.863 7.596 1.00 92.25 215 ASP A CA 1
ATOM 1601 C C . ASP A 1 215 ? 8.176 0.580 7.872 1.00 92.25 215 ASP A C 1
ATOM 1603 O O . ASP A 1 215 ? 7.443 1.486 8.288 1.00 92.25 215 ASP A O 1
ATOM 1607 N N . PRO A 1 216 ? 7.703 -0.663 7.653 1.00 92.50 216 PRO A N 1
ATOM 1608 C CA . PRO A 1 216 ? 6.292 -1.017 7.803 1.00 92.50 216 PRO A CA 1
ATOM 1609 C C . PRO A 1 216 ? 5.764 -0.791 9.215 1.00 92.50 216 PRO A C 1
ATOM 1611 O O . PRO A 1 216 ? 4.605 -0.414 9.405 1.00 92.50 216 PRO A O 1
ATOM 1614 N N . VAL A 1 217 ? 6.608 -1.008 10.225 1.00 94.12 217 VAL A N 1
ATOM 1615 C CA . VAL A 1 217 ? 6.218 -0.880 11.629 1.00 94.12 217 VAL A CA 1
ATOM 1616 C C . VAL A 1 217 ? 6.020 0.587 11.977 1.00 94.12 217 VAL A C 1
ATOM 1618 O O . VAL A 1 217 ? 4.967 0.950 12.498 1.00 94.12 217 VAL A O 1
ATOM 1621 N N . ALA A 1 218 ? 6.992 1.441 11.653 1.00 91.19 218 ALA A N 1
ATOM 1622 C CA . ALA A 1 218 ? 6.890 2.868 11.938 1.00 91.19 218 ALA A CA 1
ATOM 1623 C C . ALA A 1 218 ? 5.713 3.511 11.185 1.00 91.19 218 ALA A C 1
ATOM 1625 O O . ALA A 1 218 ? 4.901 4.205 11.800 1.00 91.19 218 ALA A O 1
ATOM 1626 N N . THR A 1 219 ? 5.570 3.224 9.884 1.00 89.88 219 THR A N 1
ATOM 1627 C CA . THR A 1 219 ? 4.469 3.748 9.060 1.00 89.88 219 THR A CA 1
ATOM 1628 C C . THR A 1 219 ? 3.104 3.322 9.597 1.00 89.88 219 THR A C 1
ATOM 1630 O O . THR A 1 219 ? 2.198 4.146 9.714 1.00 89.88 219 THR A O 1
ATOM 1633 N N . SER A 1 220 ? 2.950 2.054 9.983 1.00 92.38 220 SER A N 1
ATOM 1634 C CA . SER A 1 220 ? 1.658 1.550 10.453 1.00 92.38 220 SER A CA 1
ATOM 1635 C C . SER A 1 220 ? 1.252 2.028 11.832 1.00 92.38 220 SER A C 1
ATOM 1637 O O . SER A 1 220 ? 0.071 2.295 12.056 1.00 92.38 220 SER A O 1
ATOM 1639 N N . LEU A 1 221 ? 2.209 2.189 12.742 1.00 91.19 221 LEU A N 1
ATOM 1640 C CA . LEU A 1 221 ? 1.944 2.781 14.047 1.00 91.19 221 LEU A CA 1
ATOM 1641 C C . LEU A 1 221 ? 1.573 4.259 13.917 1.00 91.19 221 LEU A C 1
ATOM 1643 O O . LEU A 1 221 ? 0.604 4.688 14.544 1.00 91.19 221 LEU A O 1
ATOM 1647 N N . ALA A 1 222 ? 2.291 5.014 13.078 1.00 86.50 222 ALA A N 1
ATOM 1648 C CA . ALA A 1 222 ? 1.988 6.420 12.823 1.00 86.50 222 ALA A CA 1
ATOM 1649 C C . ALA A 1 222 ? 0.575 6.586 12.253 1.00 86.50 222 ALA A C 1
ATOM 1651 O O . ALA A 1 222 ? -0.230 7.350 12.779 1.00 86.50 222 ALA A O 1
ATOM 1652 N N . TRP A 1 223 ? 0.224 5.800 11.239 1.00 88.81 223 TRP A N 1
ATOM 1653 C CA . TRP A 1 223 ? -1.120 5.830 10.679 1.00 88.81 223 TRP A CA 1
ATOM 1654 C C . TRP A 1 223 ? -2.201 5.405 11.674 1.00 88.81 223 TRP A C 1
ATOM 1656 O O . TRP A 1 223 ? -3.248 6.052 11.737 1.00 88.81 223 TRP A O 1
ATOM 1666 N N . ALA A 1 224 ? -1.970 4.343 12.455 1.00 89.56 224 ALA A N 1
ATOM 1667 C CA . ALA A 1 224 ? -2.938 3.886 13.446 1.00 89.56 224 ALA A CA 1
ATOM 1668 C C . ALA A 1 224 ? -3.193 4.980 14.489 1.00 89.56 224 ALA A C 1
ATOM 1670 O O . ALA A 1 224 ? -4.344 5.209 14.851 1.00 89.56 224 ALA A O 1
ATOM 1671 N N . ALA A 1 225 ? -2.149 5.694 14.921 1.00 84.69 225 ALA A N 1
ATOM 1672 C CA . ALA A 1 225 ? -2.284 6.845 15.806 1.00 84.69 225 ALA A CA 1
ATOM 1673 C C . ALA A 1 225 ? -3.121 7.964 15.163 1.00 84.69 225 ALA A C 1
ATOM 1675 O O . ALA A 1 225 ? -4.064 8.441 15.789 1.00 84.69 225 ALA A O 1
ATOM 1676 N N . THR A 1 226 ? -2.848 8.309 13.901 1.00 81.38 226 THR A N 1
ATOM 1677 C CA . THR A 1 226 ? -3.568 9.363 13.167 1.00 81.38 226 THR A CA 1
ATOM 1678 C C . THR A 1 226 ? -5.051 9.039 12.935 1.00 81.38 226 THR A C 1
ATOM 1680 O O . THR A 1 226 ? -5.890 9.934 12.988 1.00 81.38 226 THR A O 1
ATOM 1683 N N . HIS A 1 227 ? -5.418 7.775 12.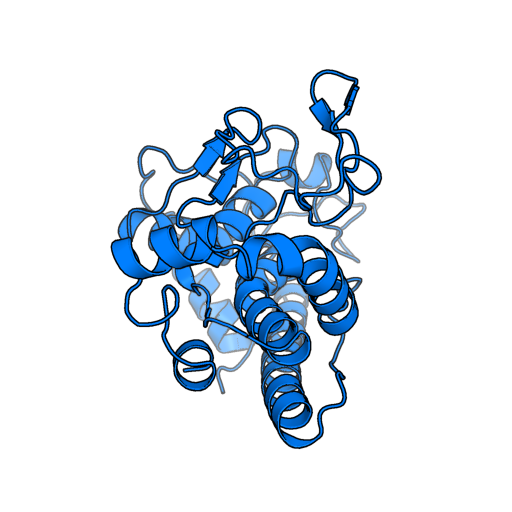691 1.00 82.25 227 HIS A N 1
ATOM 1684 C CA . HIS A 1 227 ? -6.786 7.423 12.268 1.00 82.25 227 HIS A CA 1
ATOM 1685 C C . HIS A 1 227 ? -7.657 6.811 13.363 1.00 82.25 227 HIS A C 1
ATOM 1687 O O . HIS A 1 227 ? -8.867 6.682 13.164 1.00 82.25 227 HIS A O 1
ATOM 1693 N N . ARG A 1 228 ? -7.085 6.431 14.513 1.00 84.75 228 ARG A N 1
ATOM 1694 C CA . ARG A 1 228 ? -7.808 5.706 15.569 1.00 84.75 228 ARG A CA 1
ATOM 1695 C C . ARG A 1 228 ? -9.081 6.416 16.017 1.00 84.75 228 ARG A C 1
ATOM 1697 O O . ARG A 1 228 ? -10.117 5.764 16.099 1.00 84.75 228 ARG A O 1
ATOM 1704 N N . ALA A 1 229 ? -9.012 7.715 16.312 1.00 81.44 229 ALA A N 1
ATOM 1705 C CA . ALA A 1 229 ? -10.161 8.472 16.814 1.00 81.44 229 ALA A CA 1
ATOM 1706 C C . ALA A 1 229 ? -11.329 8.437 15.817 1.00 81.44 229 ALA A C 1
ATOM 1708 O O . ALA A 1 229 ? -12.453 8.072 16.165 1.00 81.44 229 ALA A O 1
ATOM 1709 N N . ARG A 1 230 ? -11.036 8.688 14.537 1.00 81.44 230 ARG A N 1
ATOM 1710 C CA . ARG A 1 230 ? -12.021 8.615 13.457 1.00 81.44 230 ARG A CA 1
ATOM 1711 C C . ARG A 1 230 ? -12.607 7.212 13.299 1.00 81.44 230 ARG A C 1
ATOM 1713 O O . ARG A 1 230 ? -13.826 7.081 13.238 1.00 81.44 230 ARG A O 1
ATOM 1720 N N . LEU A 1 231 ? -11.769 6.173 13.266 1.00 83.12 231 LEU A N 1
ATOM 1721 C CA . LEU A 1 231 ? -12.204 4.778 13.097 1.00 83.12 231 LEU A CA 1
ATOM 1722 C C . LEU A 1 231 ? -12.998 4.242 14.298 1.00 83.12 231 LEU A C 1
ATOM 1724 O O . LEU A 1 231 ? -13.758 3.286 14.148 1.00 83.12 231 LEU A O 1
ATOM 1728 N N . ALA A 1 232 ? -12.830 4.848 15.475 1.00 83.69 232 ALA A N 1
ATOM 1729 C CA . ALA A 1 232 ? -13.610 4.549 16.670 1.00 83.69 232 ALA A CA 1
ATOM 1730 C C . ALA A 1 232 ? -14.918 5.358 16.758 1.00 83.69 232 ALA A C 1
ATOM 1732 O O . ALA A 1 232 ? -15.791 4.998 17.546 1.00 83.69 232 ALA A O 1
ATOM 1733 N N . SER A 1 233 ? -15.080 6.422 15.962 1.00 82.56 233 SER A N 1
ATOM 1734 C CA . SER A 1 233 ? -16.243 7.312 16.038 1.00 82.56 233 SER A CA 1
ATOM 1735 C C . SER A 1 233 ? -17.560 6.601 15.699 1.00 82.56 233 SER A C 1
ATOM 1737 O O . SER A 1 233 ? -17.626 5.750 14.809 1.00 82.56 233 SER A O 1
ATOM 1739 N N . ALA A 1 234 ? -18.651 7.005 16.356 1.00 80.75 234 ALA A N 1
ATOM 1740 C CA . ALA A 1 234 ? -19.987 6.462 16.093 1.00 80.75 234 ALA A CA 1
ATOM 1741 C C . ALA A 1 234 ? -20.448 6.705 14.643 1.00 80.75 234 ALA A C 1
ATOM 1743 O O . ALA A 1 234 ? -21.182 5.907 14.061 1.00 80.75 234 ALA A O 1
ATOM 1744 N N . SER A 1 235 ? -20.023 7.815 14.035 1.00 77.56 235 SER A N 1
ATOM 1745 C CA . SER A 1 235 ? -20.320 8.119 12.633 1.00 77.56 235 SER A CA 1
ATOM 1746 C C . SER A 1 235 ? -19.616 7.153 11.683 1.00 77.56 235 SER A C 1
ATOM 1748 O O . SER A 1 235 ? -20.260 6.644 10.767 1.00 77.56 235 SER A O 1
ATOM 1750 N N . PHE A 1 236 ? -18.343 6.831 11.937 1.00 80.06 236 PHE A N 1
ATOM 1751 C CA . PHE A 1 236 ? -17.639 5.817 11.158 1.00 80.06 236 PHE A CA 1
ATOM 1752 C C . PHE A 1 236 ? -18.231 4.422 11.374 1.00 80.06 236 PHE A C 1
ATOM 1754 O O . PHE A 1 236 ? -18.451 3.712 10.402 1.00 80.06 236 PHE A O 1
ATOM 1761 N N . GLN A 1 237 ? -18.577 4.051 12.611 1.00 79.88 237 GLN A N 1
ATOM 1762 C CA . GLN A 1 237 ? -19.222 2.763 12.898 1.00 79.88 237 GLN A CA 1
ATOM 1763 C C . GLN A 1 237 ? -20.544 2.586 12.141 1.00 79.88 237 GLN A C 1
ATOM 1765 O O . GLN A 1 237 ? -20.772 1.541 11.538 1.00 79.88 237 GLN A O 1
ATOM 1770 N N . ARG A 1 238 ? -21.389 3.627 12.110 1.00 76.44 238 ARG A N 1
ATOM 1771 C CA . ARG A 1 238 ? -22.635 3.623 11.327 1.00 76.44 238 ARG A CA 1
ATOM 1772 C C . ARG A 1 238 ? -22.371 3.429 9.838 1.00 76.44 238 ARG A C 1
ATOM 1774 O O . ARG A 1 238 ? -23.070 2.649 9.201 1.00 76.44 238 ARG A O 1
ATOM 1781 N N . LEU A 1 239 ? -21.364 4.113 9.292 1.00 74.81 239 LEU A N 1
ATOM 1782 C CA . LEU A 1 239 ? -20.953 3.932 7.900 1.00 74.81 239 LEU A CA 1
ATOM 1783 C C . LEU A 1 239 ? -20.453 2.503 7.653 1.00 74.81 239 LEU A C 1
ATOM 1785 O O . LEU A 1 239 ? -20.878 1.869 6.691 1.00 74.81 239 LEU A O 1
ATOM 1789 N N . GLY A 1 240 ? -19.626 1.981 8.559 1.00 72.25 240 GLY A N 1
ATOM 1790 C CA . GLY A 1 240 ? -19.139 0.609 8.535 1.00 72.25 240 GLY A CA 1
ATOM 1791 C C . GLY A 1 240 ? -20.285 -0.398 8.475 1.00 72.25 240 GLY A C 1
ATOM 1792 O O . GLY A 1 240 ? -20.328 -1.217 7.569 1.00 72.25 240 GLY A O 1
ATOM 1793 N N . TRP A 1 241 ? -21.286 -0.284 9.348 1.00 72.50 241 TRP A N 1
ATOM 1794 C CA . TRP A 1 241 ? -22.448 -1.179 9.323 1.00 72.50 241 TRP A CA 1
ATOM 1795 C C . TRP A 1 241 ? -23.306 -1.068 8.061 1.00 72.50 241 TRP A C 1
ATOM 1797 O O . TRP A 1 241 ? -23.907 -2.060 7.657 1.00 72.50 241 TRP A O 1
ATOM 1807 N N . MET A 1 242 ? -23.376 0.108 7.431 1.00 69.38 242 MET A N 1
ATOM 1808 C CA . MET A 1 242 ? -24.157 0.293 6.203 1.00 69.38 242 MET A CA 1
ATOM 1809 C C . MET A 1 242 ? -23.488 -0.314 4.966 1.00 69.38 242 MET A C 1
ATOM 1811 O O . MET A 1 242 ? -24.194 -0.796 4.084 1.00 69.38 242 MET A O 1
ATOM 1815 N N . PHE A 1 243 ? -22.155 -0.274 4.879 1.00 67.06 243 PHE A N 1
ATOM 1816 C CA . PHE A 1 243 ? -21.434 -0.611 3.643 1.00 67.06 243 PHE A CA 1
ATOM 1817 C C . PHE A 1 243 ? -20.479 -1.805 3.762 1.00 67.06 243 PHE A C 1
ATOM 1819 O O . PHE A 1 243 ? -20.124 -2.395 2.748 1.00 67.06 243 PHE A O 1
ATOM 1826 N N . VAL A 1 244 ? -20.071 -2.169 4.977 1.00 67.06 244 VAL A N 1
ATOM 1827 C CA . VAL A 1 244 ? -19.141 -3.268 5.285 1.00 67.06 244 VAL A CA 1
ATOM 1828 C C . VAL A 1 244 ? -19.554 -3.958 6.601 1.00 67.06 244 VAL A C 1
ATOM 1830 O O . VAL A 1 244 ? -18.830 -3.883 7.601 1.00 67.06 244 VAL A O 1
ATOM 1833 N N . PRO A 1 245 ? -20.736 -4.612 6.633 1.00 58.09 245 PRO A N 1
ATOM 1834 C CA . PRO A 1 245 ? -21.341 -5.152 7.856 1.00 58.09 245 PRO A CA 1
ATOM 1835 C C . PRO A 1 245 ? -20.471 -6.195 8.577 1.00 58.09 245 PRO A C 1
ATOM 1837 O O . PRO A 1 245 ? -20.592 -6.336 9.792 1.00 58.09 245 PRO A O 1
ATOM 1840 N N . ASP A 1 246 ? -19.550 -6.846 7.862 1.00 59.12 246 ASP A N 1
ATOM 1841 C CA . ASP A 1 246 ? -18.629 -7.853 8.405 1.00 59.12 246 ASP A CA 1
ATOM 1842 C C . ASP A 1 246 ? -17.307 -7.277 8.951 1.00 59.12 246 ASP A C 1
ATOM 1844 O O . ASP A 1 246 ? -16.443 -8.037 9.387 1.00 59.12 246 ASP A O 1
ATOM 1848 N N . GLY A 1 247 ? -17.131 -5.949 8.965 1.00 52.72 247 GLY A N 1
ATOM 1849 C CA . GLY A 1 247 ? -15.934 -5.313 9.526 1.00 52.72 247 GLY A CA 1
ATOM 1850 C C . GLY A 1 247 ? -14.842 -4.971 8.500 1.00 52.72 247 GLY A C 1
ATOM 1851 O O . GLY A 1 247 ? -13.705 -5.432 8.578 1.00 52.72 247 GLY A O 1
ATOM 1852 N N . GLY A 1 248 ? -15.163 -4.092 7.551 1.00 58.66 248 GLY A N 1
ATOM 1853 C CA . GLY A 1 248 ? -14.257 -3.709 6.458 1.00 58.66 248 GLY A CA 1
ATOM 1854 C C . GLY A 1 248 ? -14.447 -4.564 5.199 1.00 58.66 248 GLY A C 1
ATOM 1855 O O . GLY A 1 248 ? -15.388 -5.347 5.114 1.00 58.66 248 GLY A O 1
ATOM 1856 N N . HIS A 1 249 ? -13.577 -4.391 4.196 1.00 63.84 249 HIS A N 1
ATOM 1857 C CA . HIS A 1 249 ? -13.621 -5.193 2.956 1.00 63.84 249 HIS A CA 1
ATOM 1858 C C . HIS A 1 249 ? -13.354 -6.673 3.219 1.00 63.84 249 HIS A C 1
ATOM 1860 O O . HIS A 1 249 ? -13.784 -7.527 2.450 1.00 63.84 249 HIS A O 1
ATOM 1866 N N . VAL A 1 250 ? -12.652 -6.953 4.317 1.00 66.88 250 VAL A N 1
ATOM 1867 C CA . VAL A 1 250 ? -12.293 -8.290 4.760 1.00 66.88 250 VAL A CA 1
ATOM 1868 C C . VAL A 1 250 ? -12.481 -8.356 6.275 1.00 66.88 250 VAL A C 1
ATOM 1870 O O . VAL A 1 250 ? -11.901 -7.552 6.999 1.00 66.88 250 VAL A O 1
ATOM 1873 N N . GLY A 1 251 ? -13.291 -9.301 6.764 1.00 64.56 251 GLY A N 1
ATOM 1874 C CA . GLY A 1 251 ? -13.736 -9.317 8.167 1.00 64.56 251 GLY A CA 1
ATOM 1875 C C . GLY A 1 251 ? -12.704 -9.799 9.197 1.00 64.56 251 GLY A C 1
ATOM 1876 O O . GLY A 1 251 ? -12.944 -9.717 10.403 1.00 64.56 251 GLY A O 1
ATOM 1877 N N . THR A 1 252 ? -11.551 -10.326 8.766 1.00 77.50 252 THR A N 1
ATOM 1878 C CA . THR A 1 252 ? -10.483 -10.780 9.672 1.00 77.50 252 THR A CA 1
ATOM 1879 C C . THR A 1 252 ? -9.092 -10.507 9.104 1.00 77.50 252 THR A C 1
ATOM 1881 O O . THR A 1 252 ? -8.899 -10.439 7.893 1.00 77.50 252 THR A O 1
ATOM 1884 N N . LEU A 1 253 ? -8.093 -10.412 9.990 1.00 78.94 253 LEU A N 1
ATOM 1885 C CA . LEU A 1 253 ? -6.684 -10.340 9.582 1.00 78.94 253 LEU A CA 1
ATOM 1886 C C . LEU A 1 253 ? -6.231 -11.607 8.844 1.00 78.94 253 LEU A C 1
ATOM 1888 O O . LEU A 1 253 ? -5.406 -11.499 7.952 1.00 78.94 253 LEU A O 1
ATOM 1892 N N . ASP A 1 254 ? -6.775 -12.778 9.193 1.00 81.44 254 ASP A N 1
ATOM 1893 C CA . ASP A 1 254 ? -6.432 -14.036 8.515 1.00 81.44 254 ASP A CA 1
ATOM 1894 C C . ASP A 1 254 ? -6.958 -14.056 7.078 1.00 81.44 254 ASP A C 1
ATOM 1896 O O . ASP A 1 254 ? -6.268 -14.513 6.177 1.00 81.44 254 ASP A O 1
ATOM 1900 N N . ALA A 1 255 ? -8.158 -13.520 6.848 1.00 76.19 255 ALA A N 1
ATOM 1901 C CA . ALA A 1 255 ? -8.705 -13.386 5.504 1.00 76.19 255 ALA A CA 1
ATOM 1902 C C . ALA A 1 255 ? -8.002 -12.282 4.695 1.00 76.19 255 ALA A C 1
ATOM 1904 O O . ALA A 1 255 ? -7.996 -12.353 3.474 1.00 76.19 255 ALA A O 1
ATOM 1905 N N . LEU A 1 256 ? -7.413 -11.277 5.357 1.00 74.50 256 LEU A N 1
ATOM 1906 C CA . LEU A 1 256 ? -6.617 -10.230 4.705 1.00 74.50 256 LEU A CA 1
ATOM 1907 C C . LEU A 1 256 ? -5.195 -10.710 4.356 1.00 74.50 256 LEU A C 1
ATOM 1909 O O . LEU A 1 256 ? -4.541 -10.131 3.496 1.00 74.50 256 LEU A O 1
ATOM 1913 N N . GLU A 1 257 ? -4.704 -11.735 5.056 1.00 75.62 257 GLU A N 1
ATOM 1914 C CA . GLU A 1 257 ? -3.399 -12.372 4.837 1.00 75.62 257 GLU A CA 1
ATOM 1915 C C . GLU A 1 257 ? -3.436 -13.468 3.751 1.00 75.62 257 GLU A C 1
ATOM 1917 O O . GLU A 1 257 ? -2.386 -13.788 3.192 1.00 75.62 257 GLU A O 1
ATOM 1922 N N . ALA A 1 258 ? -4.615 -14.043 3.477 1.00 72.62 258 ALA A N 1
ATOM 1923 C CA . ALA A 1 258 ? -4.837 -15.160 2.548 1.00 72.62 258 ALA A CA 1
ATOM 1924 C C . ALA A 1 258 ? -4.753 -14.763 1.064 1.00 72.62 258 ALA A C 1
ATOM 1926 O O . ALA A 1 258 ? -4.219 -15.590 0.286 1.00 72.62 258 ALA A O 1
#

Mean predicted aligned error: 8.51 Å

pLDDT: mean 78.14, std 13.14, range [39.38, 96.44]

Sequence (258 aa):
MLSPASVVQSLASDSTPPAPVSGVPHPHGVGPVARRTAALAARDGLFLHHREHRVELHASFTDDPAEAVPLEWADGRLLGPPHAHEALERLTGAFDPQAPALAAVAELSRGLVGFCWKPEASPLHLACTARLAWLLPRVIEHGLGHVGVARCAAHEVEPRGGCPSCERLSAVRPPDAHDEALVSDVLHFVDAELAAITRTRRTGVPQGPRLGTYDPVATSLAWAATHRARLASASFQRLGWMFVPDGGHVGTLDALEA